Protein AF-A0A7S0G5T2-F1 (afdb_monomer_lite)

Radius of gyration: 23.66 Å; chains: 1; bounding box: 74×38×64 Å

pLDDT: mean 80.47, std 19.77, range [28.42, 98.5]

Organism: NCBI:txid101924

Secondary structure (DSSP, 8-state):
-----------S------------------------S-HHHHHHHHHHHHHHHHHHHHHHHHHHHHHHTT-HHHHHHHHHGGG--SSTT----HHHHHHHHHHSPPEEEEEEEE-TTSS-EEEEEEEE-HHHHHHHHHHHHHHHHHHHHHHHTTHHHHHHHHHHHHHHHHHSTT---GGG---HHHHS---TTS-TTHHHHHHHHHHHHHHHHHHHHHHHHHHH-HHHHHHHHHHHHHS---S-HHHHHHHHHH--------TT--

InterPro domains:
  IPR038052 Chaperonin-like RbcX superfamily [G3DSA:1.10.1200.210] (38-172)
  IPR038052 Chaperonin-like RbcX superfamily [G3DSA:1.10.1200.210] (201-262)
  IPR038052 Chaperonin-like RbcX superfamily [SSF158615] (42-164)
  IPR038052 Chaperonin-like RbcX superfamily [SSF158615] (205-256)

Structure (mmCIF, N/CA/C/O backbone):
data_AF-A0A7S0G5T2-F1
#
_entry.id   AF-A0A7S0G5T2-F1
#
loop_
_atom_site.group_PDB
_atom_site.id
_atom_site.type_symbol
_atom_site.label_atom_id
_atom_site.label_alt_id
_atom_site.label_comp_id
_atom_site.label_asym_id
_atom_site.label_entity_id
_atom_site.label_seq_id
_atom_site.pdbx_PDB_ins_code
_atom_site.Cartn_x
_atom_site.Cartn_y
_atom_site.Cartn_z
_atom_site.occupancy
_atom_site.B_iso_or_equiv
_atom_site.auth_seq_id
_atom_site.auth_comp_id
_atom_site.auth_asym_id
_atom_site.auth_atom_id
_atom_site.pdbx_PDB_model_num
ATOM 1 N N . MET A 1 1 ? -31.946 13.783 3.626 1.00 37.12 1 MET A N 1
ATOM 2 C CA . MET A 1 1 ? -31.696 14.715 4.750 1.00 37.12 1 MET A CA 1
ATOM 3 C C . MET A 1 1 ? -30.237 14.577 5.152 1.00 37.12 1 MET A C 1
ATOM 5 O O . MET A 1 1 ? -29.885 13.562 5.731 1.00 37.12 1 MET A O 1
ATOM 9 N N . ALA A 1 2 ? -29.380 15.531 4.786 1.00 28.42 2 ALA A N 1
ATOM 10 C CA . ALA A 1 2 ? -27.979 15.516 5.202 1.00 28.42 2 ALA A CA 1
ATOM 11 C C . ALA A 1 2 ? -27.877 16.096 6.623 1.00 28.42 2 ALA A C 1
ATOM 13 O O . ALA A 1 2 ? -28.071 17.295 6.822 1.00 28.42 2 ALA A O 1
ATOM 14 N N . PHE A 1 3 ? -27.636 15.238 7.615 1.00 34.09 3 PHE A N 1
ATOM 15 C CA . PHE A 1 3 ? -27.294 15.660 8.972 1.00 34.09 3 PHE A CA 1
ATOM 16 C C . PHE A 1 3 ? -25.845 16.152 8.971 1.00 34.09 3 PHE A C 1
ATOM 18 O O . PHE A 1 3 ? -24.914 15.359 8.897 1.00 34.09 3 PHE A O 1
ATOM 25 N N . VAL A 1 4 ? -25.643 17.466 9.051 1.00 34.53 4 VAL A N 1
ATOM 26 C CA . VAL A 1 4 ? -24.321 18.038 9.328 1.00 34.53 4 VAL A CA 1
ATOM 27 C C . VAL A 1 4 ? -24.177 18.103 10.848 1.00 34.53 4 VAL A C 1
ATOM 29 O O . VAL A 1 4 ? -24.665 19.031 11.493 1.00 34.53 4 VAL A O 1
ATOM 32 N N . GLY A 1 5 ? -23.593 17.057 11.431 1.00 33.31 5 GLY A N 1
ATOM 33 C CA . GLY A 1 5 ? -23.286 16.989 12.858 1.00 33.31 5 GLY A CA 1
ATOM 34 C C . GLY A 1 5 ? -22.026 17.790 13.175 1.00 33.31 5 GLY A C 1
ATOM 35 O O . GLY A 1 5 ? -20.953 17.496 12.656 1.00 33.31 5 GLY A O 1
ATOM 36 N N . SER A 1 6 ? -22.144 18.802 14.033 1.00 35.59 6 SER A N 1
ATOM 37 C CA . SER A 1 6 ? -20.988 19.424 14.677 1.00 35.59 6 SER A CA 1
ATOM 38 C C . SER A 1 6 ? -20.738 18.689 15.994 1.00 35.59 6 SER A C 1
ATOM 40 O O . SER A 1 6 ? -21.442 18.914 16.975 1.00 35.59 6 SER A O 1
ATOM 42 N N . SER A 1 7 ? -19.774 17.766 15.997 1.00 37.94 7 SER A N 1
ATOM 43 C CA . SER A 1 7 ? -19.257 17.146 17.221 1.00 37.94 7 SER A CA 1
ATOM 44 C C . SER A 1 7 ? -18.230 18.085 17.847 1.00 37.94 7 SER A C 1
ATOM 46 O O . SER A 1 7 ? -17.154 18.300 17.290 1.00 37.94 7 SER A O 1
ATOM 48 N N . SER A 1 8 ? -18.545 18.659 19.006 1.00 33.44 8 SER A N 1
ATOM 49 C CA . SER A 1 8 ? -17.556 19.360 19.822 1.00 33.44 8 SER A CA 1
ATOM 50 C C . SER A 1 8 ? -16.822 18.347 20.699 1.00 33.44 8 SER A C 1
ATOM 52 O O . SER A 1 8 ? -17.386 17.837 21.665 1.00 33.44 8 SER A O 1
ATOM 54 N N . PHE A 1 9 ? -15.566 18.073 20.358 1.00 40.44 9 PHE A N 1
ATOM 55 C CA . PHE A 1 9 ? -14.614 17.339 21.185 1.00 40.44 9 PHE A CA 1
ATOM 56 C C . PHE A 1 9 ? -13.569 18.340 21.689 1.00 40.44 9 PHE A C 1
ATOM 58 O O . PHE A 1 9 ? -12.873 18.964 20.889 1.00 40.44 9 PHE A O 1
ATOM 65 N N . THR A 1 10 ? -13.469 18.556 23.000 1.00 33.03 10 THR A N 1
ATOM 66 C CA . THR A 1 10 ? -12.411 19.398 23.580 1.00 33.03 10 THR A CA 1
ATOM 67 C C . THR A 1 10 ? -11.139 18.577 23.785 1.00 33.03 10 THR A C 1
ATOM 69 O O . THR A 1 10 ? -10.887 18.061 24.866 1.00 33.03 10 THR A O 1
ATOM 72 N N . LEU A 1 11 ? -10.303 18.525 22.748 1.00 43.47 11 LEU A N 1
ATOM 73 C CA . LEU A 1 11 ? -8.845 18.489 22.889 1.00 43.47 11 LEU A CA 1
ATOM 74 C C . LEU A 1 11 ? -8.300 19.771 22.246 1.00 43.47 11 LEU A C 1
ATOM 76 O O . LEU A 1 11 ? -8.759 20.186 21.182 1.00 43.47 11 LEU A O 1
ATOM 80 N N . ARG A 1 12 ? -7.370 20.456 22.923 1.00 32.19 12 ARG A N 1
ATOM 81 C CA . ARG A 1 12 ? -6.768 21.710 22.440 1.00 32.19 12 ARG A CA 1
ATOM 82 C C . ARG A 1 12 ? -6.191 21.535 21.026 1.00 32.19 12 ARG A C 1
ATOM 84 O O . ARG A 1 12 ? -5.224 20.806 20.854 1.00 32.19 12 ARG A O 1
ATOM 91 N N . GLY A 1 13 ? -6.692 22.340 20.085 1.00 35.78 13 GLY A N 1
ATOM 92 C CA . GLY A 1 13 ? -5.958 22.792 18.898 1.00 35.78 13 GLY A CA 1
ATOM 93 C C . GLY A 1 13 ? -6.536 22.372 17.543 1.00 35.78 13 GLY A C 1
ATOM 94 O O . GLY A 1 13 ? -6.497 21.204 17.185 1.00 35.78 13 GLY A O 1
ATOM 95 N N . GLY A 1 14 ? -6.944 23.370 16.746 1.00 36.62 14 GLY A N 1
ATOM 96 C CA . GLY A 1 14 ? -7.045 23.272 15.281 1.00 36.62 14 GLY A CA 1
ATOM 97 C C . GLY A 1 14 ? -8.464 23.343 14.708 1.00 36.62 14 GLY A C 1
ATOM 98 O O . GLY A 1 14 ? -9.276 22.452 14.917 1.00 36.62 14 GLY A O 1
ATOM 99 N N . LYS A 1 15 ? -8.756 24.407 13.948 1.00 31.77 15 LYS A N 1
ATOM 100 C CA . LYS A 1 15 ? -10.014 24.589 13.197 1.00 31.77 15 LYS A CA 1
ATOM 101 C C . LYS A 1 15 ? -10.044 23.689 11.941 1.00 31.77 15 LYS A C 1
ATOM 103 O O . LYS A 1 15 ? -9.001 23.564 11.302 1.00 31.77 15 LYS A O 1
ATOM 108 N N . PRO A 1 16 ? -11.205 23.147 11.522 1.00 31.95 16 PRO A N 1
ATOM 109 C CA . PRO A 1 16 ? -11.326 22.367 10.290 1.00 31.95 16 PRO A CA 1
ATOM 110 C C . PRO A 1 16 ? -11.710 23.240 9.080 1.00 31.95 16 PRO A C 1
ATOM 112 O O . PRO A 1 16 ? -12.472 24.200 9.215 1.00 31.95 16 PRO A O 1
ATOM 115 N N . GLN A 1 17 ? -11.241 22.870 7.881 1.00 34.03 17 GLN A N 1
ATOM 116 C CA . GLN A 1 17 ? -11.780 23.357 6.604 1.00 34.03 17 GLN A CA 1
ATOM 117 C C . GLN A 1 17 ? -11.961 22.217 5.577 1.00 34.03 17 GLN A C 1
ATOM 119 O O . GLN A 1 17 ? -11.005 21.555 5.191 1.00 34.03 17 GLN A O 1
ATOM 124 N N . VAL A 1 18 ? -13.236 22.041 5.204 1.00 33.41 18 VAL A N 1
ATOM 125 C CA . VAL A 1 18 ? -13.903 21.604 3.953 1.00 33.41 18 VAL A CA 1
ATOM 126 C C . VAL A 1 18 ? -13.168 20.662 2.977 1.00 33.41 18 VAL A C 1
ATOM 128 O O . VAL A 1 18 ? -12.162 21.018 2.367 1.00 33.41 18 VAL A O 1
ATOM 131 N N . SER A 1 19 ? -13.774 19.491 2.733 1.00 32.00 19 SER A N 1
ATOM 132 C CA . SER A 1 19 ? -13.365 18.488 1.745 1.00 32.00 19 SER A CA 1
ATOM 133 C C . SER A 1 19 ? -13.912 18.780 0.339 1.00 32.00 19 SER A C 1
ATOM 135 O O . SER A 1 19 ? -15.113 18.873 0.104 1.00 32.00 19 SER A O 1
ATOM 137 N N . SER A 1 20 ? -12.990 18.883 -0.617 1.00 29.25 20 SER A N 1
ATOM 138 C CA . SER A 1 20 ? -13.223 18.764 -2.058 1.00 29.25 20 SER A CA 1
ATOM 139 C C . SER A 1 20 ? -12.907 17.323 -2.465 1.00 29.25 20 SER A C 1
ATOM 141 O O . SER A 1 20 ? -11.911 16.760 -2.000 1.00 29.25 20 SER A O 1
ATOM 143 N N . THR A 1 21 ? -13.732 16.728 -3.327 1.00 34.62 21 THR A N 1
ATOM 144 C CA . THR A 1 21 ? -13.500 15.428 -3.972 1.00 34.62 21 THR A CA 1
ATOM 145 C C . THR A 1 21 ? -12.256 15.522 -4.859 1.00 34.62 21 THR A C 1
ATOM 147 O O . THR A 1 21 ? -12.312 15.820 -6.048 1.00 34.62 21 THR A O 1
ATOM 150 N N . ARG A 1 22 ? -11.088 15.330 -4.245 1.00 31.38 22 ARG A N 1
ATOM 151 C CA . ARG A 1 22 ? -9.808 15.185 -4.931 1.00 31.38 22 ARG A CA 1
ATOM 152 C C . ARG A 1 22 ? -9.650 13.726 -5.323 1.00 31.38 22 ARG A C 1
ATOM 154 O O . ARG A 1 22 ? -9.634 12.859 -4.456 1.00 31.38 22 ARG A O 1
ATOM 161 N N . THR A 1 23 ? -9.433 13.471 -6.609 1.00 33.84 23 THR A N 1
ATOM 162 C CA . THR A 1 23 ? -8.750 12.259 -7.070 1.00 33.84 23 THR A CA 1
ATOM 163 C C . THR A 1 23 ? -7.472 12.103 -6.251 1.00 33.84 23 THR A C 1
ATOM 165 O O . THR A 1 23 ? -6.546 12.917 -6.367 1.00 33.84 23 THR A O 1
ATOM 168 N N . ALA A 1 24 ? -7.460 11.118 -5.355 1.00 38.06 24 ALA A N 1
ATOM 169 C CA . ALA A 1 24 ? -6.333 10.857 -4.482 1.00 38.06 24 ALA A CA 1
ATOM 170 C C . ALA A 1 24 ? -5.139 10.469 -5.358 1.00 38.06 24 ALA A C 1
ATOM 172 O O . ALA A 1 24 ? -5.085 9.375 -5.915 1.00 38.06 24 ALA A O 1
ATOM 173 N N . ARG A 1 25 ? -4.180 11.388 -5.513 1.00 35.91 25 ARG A N 1
ATOM 174 C CA . ARG A 1 25 ? -2.870 11.045 -6.062 1.00 35.91 25 ARG A CA 1
ATOM 175 C C . ARG A 1 25 ? -2.218 10.107 -5.054 1.00 35.91 25 ARG A C 1
ATOM 177 O O . ARG A 1 25 ? -1.771 10.557 -3.999 1.00 35.91 25 ARG A O 1
ATOM 184 N N . VAL A 1 26 ? -2.207 8.816 -5.370 1.00 40.78 26 VAL A N 1
ATOM 185 C CA . VAL A 1 26 ? -1.388 7.826 -4.664 1.00 40.78 26 VAL A CA 1
ATOM 186 C C . VAL A 1 26 ? 0.061 8.339 -4.727 1.00 40.78 26 VAL A C 1
ATOM 188 O O . VAL A 1 26 ? 0.462 8.953 -5.711 1.00 40.78 26 VAL A O 1
ATOM 191 N N . ARG A 1 27 ? 0.842 8.223 -3.657 1.00 42.12 27 ARG A N 1
ATOM 192 C CA . ARG A 1 27 ? 2.263 8.608 -3.648 1.00 42.12 27 ARG A CA 1
ATOM 193 C C . ARG A 1 27 ? 3.009 7.479 -2.985 1.00 42.12 27 ARG A C 1
ATOM 195 O O . ARG A 1 27 ? 3.056 7.454 -1.766 1.00 42.12 27 ARG A O 1
ATOM 202 N N . VAL A 1 28 ? 3.560 6.597 -3.802 1.00 45.38 28 VAL A N 1
ATOM 203 C CA . VAL A 1 28 ? 4.141 5.333 -3.354 1.00 45.38 28 VAL A CA 1
ATOM 204 C C . VAL A 1 28 ? 5.303 5.590 -2.391 1.00 45.38 28 VAL A C 1
ATOM 206 O O . VAL A 1 28 ? 6.031 6.577 -2.583 1.00 45.38 28 VAL A O 1
ATOM 209 N N . PRO A 1 29 ? 5.457 4.776 -1.324 1.00 45.78 29 PRO A N 1
ATOM 210 C CA . PRO A 1 29 ? 6.530 4.964 -0.364 1.00 45.78 29 PRO A CA 1
ATOM 211 C C . PRO A 1 29 ? 7.861 4.971 -1.099 1.00 45.78 29 PRO A C 1
ATOM 213 O O . PRO A 1 29 ? 8.111 4.136 -1.969 1.00 45.78 29 PRO A O 1
ATOM 216 N N . LYS A 1 30 ? 8.726 5.922 -0.750 1.00 47.91 30 LYS A N 1
ATOM 217 C CA . LYS A 1 30 ? 10.103 5.894 -1.226 1.00 47.91 30 LYS A CA 1
ATOM 218 C C . LYS A 1 30 ? 10.767 4.727 -0.504 1.00 47.91 30 LYS A C 1
ATOM 220 O O . LYS A 1 30 ? 11.105 4.852 0.669 1.00 47.91 30 LYS A O 1
ATOM 225 N N . MET A 1 31 ? 10.858 3.586 -1.178 1.00 49.59 31 MET A N 1
ATOM 226 C CA . MET A 1 31 ? 11.542 2.411 -0.660 1.00 49.59 31 MET A CA 1
ATOM 227 C C . MET A 1 31 ? 13.032 2.751 -0.608 1.00 49.59 31 MET A C 1
ATOM 229 O O . MET A 1 31 ? 13.747 2.653 -1.601 1.00 49.59 31 MET A O 1
ATOM 233 N N . THR A 1 32 ? 13.496 3.256 0.533 1.00 47.66 32 THR A N 1
ATOM 234 C CA . THR A 1 32 ? 14.923 3.485 0.758 1.00 47.66 32 THR A CA 1
ATOM 235 C C . THR A 1 32 ? 15.523 2.133 1.111 1.00 47.66 32 THR A C 1
ATOM 237 O O . THR A 1 32 ? 15.646 1.786 2.280 1.00 47.66 32 THR A O 1
ATOM 240 N N . ILE A 1 33 ? 15.809 1.318 0.096 1.00 53.34 33 ILE A N 1
ATOM 241 C CA . ILE A 1 33 ? 16.565 0.083 0.296 1.00 53.34 33 ILE A CA 1
ATOM 242 C C . ILE A 1 33 ? 17.999 0.516 0.605 1.00 53.34 33 ILE A C 1
ATOM 244 O O . ILE A 1 33 ? 18.748 0.891 -0.299 1.00 53.34 33 ILE A O 1
ATOM 248 N N . GLU A 1 34 ? 18.365 0.528 1.887 1.00 48.69 34 GLU A N 1
ATOM 249 C CA . GLU A 1 34 ? 19.764 0.677 2.276 1.00 48.69 34 GLU A CA 1
ATOM 250 C C . GLU A 1 34 ? 20.560 -0.493 1.685 1.00 48.69 34 GLU A C 1
ATOM 252 O O . GLU A 1 34 ? 20.182 -1.662 1.787 1.00 48.69 34 GLU A O 1
ATOM 257 N N . TYR A 1 35 ? 21.632 -0.159 0.967 1.00 49.00 35 TYR A N 1
ATOM 258 C CA . TYR A 1 35 ? 22.416 -1.121 0.203 1.00 49.00 35 TYR A CA 1
ATOM 259 C C . TYR A 1 35 ? 23.204 -2.028 1.148 1.00 49.00 35 TYR A C 1
ATOM 261 O O . TYR A 1 35 ? 24.243 -1.625 1.667 1.00 49.00 35 TYR A O 1
ATOM 269 N N . VAL A 1 36 ? 22.760 -3.274 1.312 1.00 48.56 36 VAL A N 1
ATOM 270 C CA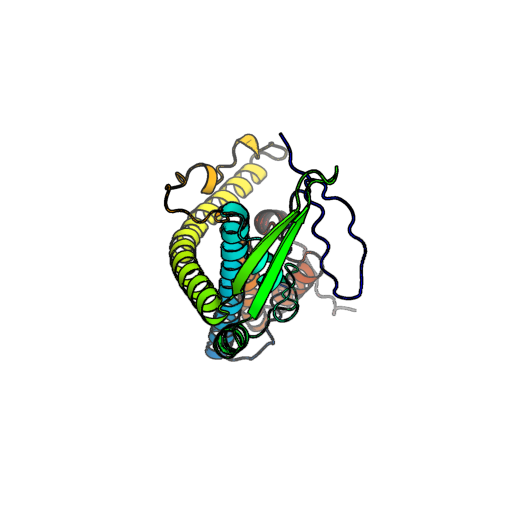 . VAL A 1 36 ? 23.544 -4.312 1.990 1.00 48.56 36 VAL A CA 1
ATOM 271 C C . VAL A 1 36 ? 23.830 -5.440 1.000 1.00 48.56 36 VAL A C 1
ATOM 273 O O . VAL A 1 36 ? 22.919 -6.001 0.396 1.00 48.56 36 VAL A O 1
ATOM 276 N N . GLY A 1 37 ? 25.115 -5.710 0.761 1.00 48.72 37 GLY A N 1
ATOM 277 C CA . GLY A 1 37 ? 25.635 -6.462 -0.391 1.00 48.72 37 GLY A CA 1
ATOM 278 C C . GLY A 1 37 ? 25.332 -7.964 -0.453 1.00 48.72 37 GLY A C 1
ATOM 279 O O . GLY A 1 37 ? 25.915 -8.638 -1.293 1.00 48.72 37 GLY A O 1
ATOM 280 N N . ASN A 1 38 ? 24.440 -8.498 0.387 1.00 66.00 38 ASN A N 1
ATOM 281 C CA . ASN A 1 38 ? 24.081 -9.917 0.382 1.00 66.00 38 ASN A CA 1
ATOM 282 C C . ASN A 1 38 ? 22.618 -10.115 -0.056 1.00 66.00 38 ASN A C 1
ATOM 284 O O . ASN A 1 38 ? 21.696 -9.600 0.575 1.00 66.00 38 ASN A O 1
ATOM 288 N N . GLU A 1 39 ? 22.388 -10.938 -1.087 1.00 67.62 39 GLU A N 1
ATOM 289 C CA . GLU A 1 39 ? 21.054 -11.327 -1.583 1.00 67.62 39 GLU A CA 1
ATOM 290 C C . GLU A 1 39 ? 20.032 -11.710 -0.481 1.00 67.62 39 GLU A C 1
ATOM 292 O O . GLU A 1 39 ? 18.886 -11.255 -0.565 1.00 67.62 39 GLU A O 1
ATOM 297 N N . PRO A 1 40 ? 20.381 -12.482 0.575 1.00 70.31 40 PRO A N 1
ATOM 298 C CA . PRO A 1 40 ? 19.441 -12.772 1.662 1.00 70.31 40 PRO A CA 1
ATOM 299 C C . PRO A 1 40 ? 19.003 -11.529 2.455 1.00 70.31 40 PRO A C 1
ATOM 301 O O . PRO A 1 40 ? 17.850 -11.455 2.872 1.00 70.31 40 PRO A O 1
ATOM 304 N N . GLN A 1 41 ? 19.870 -10.527 2.623 1.00 68.06 41 GLN A N 1
ATOM 305 C CA . GLN A 1 41 ? 19.528 -9.293 3.344 1.00 68.06 41 GLN A CA 1
ATOM 306 C C . GLN A 1 41 ? 18.583 -8.409 2.525 1.00 68.06 41 GLN A C 1
ATOM 308 O O . GLN A 1 41 ? 17.634 -7.856 3.073 1.00 68.06 41 GLN A O 1
ATOM 313 N N . VAL A 1 42 ? 18.772 -8.345 1.202 1.00 70.12 42 VAL A N 1
ATOM 314 C CA . VAL A 1 42 ? 17.856 -7.630 0.294 1.00 70.12 42 VAL A CA 1
ATOM 315 C C . VAL A 1 42 ? 16.467 -8.278 0.288 1.00 70.12 42 VAL A C 1
ATOM 317 O O . VAL A 1 42 ? 15.456 -7.576 0.268 1.00 70.12 42 VAL A O 1
ATOM 320 N N . LYS A 1 43 ? 16.397 -9.617 0.342 1.00 76.38 43 LYS A N 1
ATOM 321 C CA . LYS A 1 43 ? 15.125 -10.352 0.462 1.00 76.38 43 LYS A CA 1
ATOM 322 C C . LYS A 1 43 ? 14.425 -10.063 1.789 1.00 76.38 43 LYS A C 1
ATOM 324 O O . LYS A 1 43 ? 13.220 -9.816 1.786 1.00 76.38 43 LYS A O 1
ATOM 329 N N . GLN A 1 44 ? 15.168 -10.048 2.895 1.00 79.56 44 GLN A N 1
ATOM 330 C CA . GLN A 1 44 ? 14.614 -9.736 4.211 1.00 79.56 44 GLN A CA 1
ATOM 331 C C . GLN A 1 44 ? 14.087 -8.295 4.273 1.00 79.56 44 GLN A C 1
ATOM 333 O O . GLN A 1 44 ? 12.922 -8.091 4.595 1.00 79.56 44 GLN A O 1
ATOM 338 N N . ALA A 1 45 ? 14.889 -7.314 3.847 1.00 77.81 45 ALA A N 1
ATOM 339 C CA . ALA A 1 45 ? 14.481 -5.909 3.807 1.00 77.81 45 ALA A CA 1
ATOM 340 C C . ALA A 1 45 ? 13.250 -5.679 2.909 1.00 77.81 45 ALA A C 1
ATOM 342 O O . ALA A 1 45 ? 12.344 -4.925 3.265 1.00 77.81 45 ALA A O 1
ATOM 343 N N . GLY A 1 46 ? 13.179 -6.363 1.761 1.00 81.56 46 GLY A N 1
ATOM 344 C CA . GLY A 1 46 ? 11.998 -6.337 0.896 1.00 81.56 46 GLY A CA 1
ATOM 345 C C . GLY A 1 46 ? 10.760 -6.937 1.565 1.00 81.56 46 GLY A C 1
ATOM 346 O O . GLY A 1 46 ? 9.671 -6.379 1.453 1.00 81.56 46 GLY A O 1
ATOM 347 N N . THR A 1 47 ? 10.933 -8.035 2.304 1.00 86.75 47 THR A N 1
ATOM 348 C CA . THR A 1 47 ? 9.852 -8.699 3.047 1.00 86.75 47 THR A CA 1
ATOM 349 C C . THR A 1 47 ? 9.315 -7.810 4.164 1.00 86.75 47 THR A C 1
ATOM 351 O O . THR A 1 47 ? 8.101 -7.686 4.316 1.00 86.75 47 THR A O 1
ATOM 354 N N . ASP A 1 48 ? 10.193 -7.169 4.931 1.00 86.06 48 ASP A N 1
ATOM 355 C CA . ASP A 1 48 ? 9.784 -6.301 6.034 1.00 86.06 48 ASP A CA 1
ATOM 356 C C . ASP A 1 48 ? 9.083 -5.041 5.511 1.00 86.06 48 ASP A C 1
ATOM 358 O O . ASP A 1 48 ? 8.000 -4.701 5.987 1.00 86.06 48 ASP A O 1
ATOM 362 N N . CYS A 1 49 ? 9.591 -4.447 4.425 1.00 84.12 49 CYS A N 1
ATOM 363 C CA . CYS A 1 49 ? 8.912 -3.345 3.747 1.00 84.12 49 CYS A CA 1
ATOM 364 C C . CYS A 1 49 ? 7.528 -3.748 3.210 1.00 84.12 49 CYS A C 1
ATOM 366 O O . CYS A 1 49 ? 6.569 -2.983 3.327 1.00 84.12 49 CYS A O 1
ATOM 368 N N . LEU A 1 50 ? 7.390 -4.960 2.660 1.00 89.31 50 LEU A N 1
ATOM 369 C CA . LEU A 1 50 ? 6.099 -5.467 2.199 1.00 89.31 50 LEU A CA 1
ATOM 370 C C . LEU A 1 50 ? 5.116 -5.647 3.364 1.00 89.31 50 LEU A C 1
ATOM 372 O O . LEU A 1 50 ? 3.955 -5.266 3.233 1.00 89.31 50 LEU A O 1
ATOM 376 N N . LYS A 1 51 ? 5.564 -6.176 4.510 1.00 92.44 51 LYS A N 1
ATOM 377 C CA . LYS A 1 51 ? 4.728 -6.327 5.715 1.00 92.44 51 LYS A CA 1
ATOM 378 C C . LYS A 1 51 ? 4.296 -4.981 6.297 1.00 92.44 51 LYS A C 1
ATOM 380 O O . LYS A 1 51 ? 3.128 -4.838 6.671 1.00 92.44 51 LYS A O 1
ATOM 385 N N . ASP A 1 52 ? 5.201 -4.002 6.333 1.00 90.50 52 ASP A N 1
ATOM 386 C CA . ASP A 1 52 ? 4.889 -2.616 6.703 1.00 90.50 52 ASP A CA 1
ATOM 387 C C . ASP A 1 52 ? 3.801 -2.050 5.798 1.00 90.50 52 ASP A C 1
ATOM 389 O O . ASP A 1 52 ? 2.776 -1.529 6.255 1.00 90.50 52 ASP A O 1
ATOM 393 N N . TYR A 1 53 ? 3.991 -2.221 4.492 1.00 89.75 53 TYR A N 1
ATOM 394 C CA . TYR A 1 53 ? 3.067 -1.709 3.502 1.00 89.75 53 TYR A CA 1
ATOM 395 C C . TYR A 1 53 ? 1.693 -2.379 3.585 1.00 89.75 53 TYR A C 1
ATOM 397 O O . TYR A 1 53 ? 0.666 -1.697 3.594 1.00 89.75 53 TYR A O 1
ATOM 405 N N . LEU A 1 54 ? 1.661 -3.701 3.722 1.00 93.44 54 LEU A N 1
ATOM 406 C CA . LEU A 1 54 ? 0.434 -4.476 3.846 1.00 93.44 54 LEU A CA 1
ATOM 407 C C . LEU A 1 54 ? -0.336 -4.110 5.121 1.00 93.44 54 LEU A C 1
ATOM 409 O O . LEU A 1 54 ? -1.540 -3.863 5.064 1.00 93.44 54 LEU A O 1
ATOM 413 N N . THR A 1 55 ? 0.353 -3.982 6.260 1.00 94.50 55 THR A N 1
ATOM 414 C CA . THR A 1 55 ? -0.270 -3.565 7.529 1.00 94.50 55 THR A CA 1
ATOM 415 C C . THR A 1 55 ? -0.889 -2.176 7.398 1.00 94.50 55 THR A C 1
ATOM 417 O O . THR A 1 55 ? -2.028 -1.954 7.802 1.00 94.50 55 THR A O 1
ATOM 420 N N . ARG A 1 56 ? -0.201 -1.245 6.737 1.00 91.75 56 ARG A N 1
ATOM 421 C CA . ARG A 1 56 ? -0.747 0.085 6.463 1.00 91.75 56 ARG A CA 1
ATOM 422 C C . ARG A 1 56 ? -2.019 0.043 5.611 1.00 91.75 56 ARG A C 1
ATOM 424 O O . ARG A 1 56 ? -2.957 0.805 5.857 1.00 91.75 56 ARG A O 1
ATOM 431 N N . ARG A 1 57 ? -2.050 -0.798 4.575 1.00 92.81 57 ARG A N 1
ATOM 432 C CA . ARG A 1 57 ? -3.231 -0.960 3.712 1.00 92.81 57 ARG A CA 1
ATOM 433 C C . ARG A 1 57 ? -4.382 -1.625 4.466 1.00 92.81 57 ARG A C 1
ATOM 435 O O . ARG A 1 57 ? -5.523 -1.197 4.294 1.00 92.81 57 ARG A O 1
ATOM 442 N N . ALA A 1 58 ? -4.082 -2.544 5.379 1.00 95.44 58 ALA A N 1
ATOM 443 C CA . ALA A 1 58 ? -5.06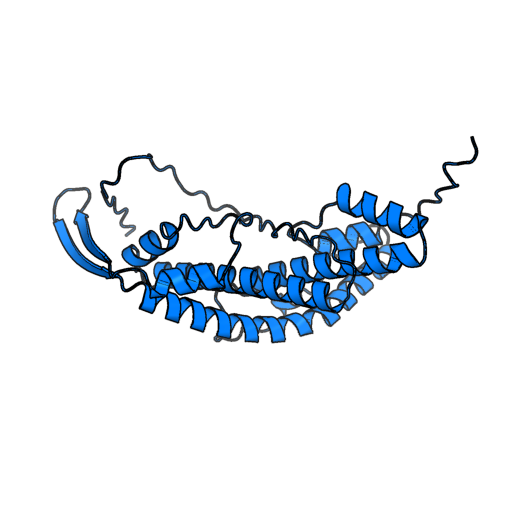0 -3.106 6.304 1.00 95.44 58 ALA A CA 1
ATOM 444 C C . ALA A 1 58 ? -5.660 -2.030 7.222 1.00 95.44 58 ALA A C 1
ATOM 446 O O . ALA A 1 58 ? -6.877 -1.919 7.305 1.00 95.44 58 ALA A O 1
ATOM 447 N N . VAL A 1 59 ? -4.842 -1.149 7.815 1.00 95.06 59 VAL A N 1
ATOM 448 C CA . VAL A 1 59 ? -5.340 -0.010 8.616 1.00 95.06 59 VAL A CA 1
ATOM 449 C C . VAL A 1 59 ? -6.270 0.889 7.793 1.00 95.06 59 VAL A C 1
ATOM 451 O O . VAL A 1 59 ? -7.358 1.224 8.253 1.00 95.06 59 VAL A O 1
ATOM 454 N N . LYS A 1 60 ? -5.895 1.244 6.553 1.00 93.94 60 LYS A N 1
ATOM 455 C CA . LYS A 1 60 ? -6.758 2.041 5.653 1.00 93.94 60 LYS A CA 1
ATOM 456 C C . LYS A 1 60 ? -8.082 1.336 5.334 1.00 93.94 60 LYS A C 1
ATOM 458 O O . LYS A 1 60 ? -9.115 1.994 5.257 1.00 93.94 60 LYS A O 1
ATOM 463 N N . THR A 1 61 ? -8.051 0.019 5.167 1.00 95.31 61 THR A N 1
ATOM 464 C CA . THR A 1 61 ? -9.242 -0.797 4.895 1.00 95.31 61 THR A CA 1
ATOM 465 C C . THR A 1 61 ? -10.151 -0.872 6.123 1.00 95.31 61 THR A C 1
ATOM 467 O O . THR A 1 61 ? -11.358 -0.685 6.010 1.00 95.31 61 THR A O 1
ATOM 470 N N . VAL A 1 62 ? -9.584 -1.034 7.322 1.00 96.75 62 VAL A N 1
ATOM 471 C CA . VAL A 1 62 ? -10.339 -0.972 8.582 1.00 96.75 62 VAL A CA 1
ATOM 472 C C . VAL A 1 62 ? -10.955 0.412 8.791 1.00 96.75 62 VAL A C 1
ATOM 474 O O . VAL A 1 62 ? -12.130 0.494 9.128 1.00 96.75 62 VAL A O 1
ATOM 477 N N . LEU A 1 63 ? -10.215 1.498 8.539 1.00 95.62 63 LEU A N 1
ATOM 478 C CA . LEU A 1 63 ? -10.753 2.865 8.591 1.00 95.62 63 LEU A CA 1
ATOM 479 C C . LEU A 1 63 ? -11.926 3.061 7.623 1.00 95.62 63 LEU A C 1
ATOM 481 O O . LEU A 1 63 ? -12.923 3.678 7.993 1.00 95.62 63 LEU A O 1
ATOM 485 N N . PHE A 1 64 ? -11.829 2.510 6.409 1.00 95.38 64 PHE A N 1
ATOM 486 C CA . PHE A 1 64 ? -12.936 2.510 5.455 1.00 95.38 64 PHE A CA 1
ATOM 487 C C . PHE A 1 64 ? -14.170 1.810 6.042 1.00 95.38 64 PHE A C 1
ATOM 489 O O . PHE A 1 64 ? -15.241 2.408 6.080 1.00 95.38 64 PHE A O 1
ATOM 496 N N . TYR A 1 65 ? -14.019 0.600 6.589 1.00 96.50 65 TYR A N 1
ATOM 497 C CA . TYR A 1 65 ? -15.140 -0.111 7.210 1.00 96.50 65 TYR A CA 1
ATOM 498 C C . TYR A 1 65 ? -15.732 0.633 8.410 1.00 96.50 65 TYR A C 1
ATOM 500 O O . TYR A 1 65 ? -16.950 0.719 8.527 1.00 96.50 65 TYR A O 1
ATOM 508 N N . LEU A 1 66 ? -14.905 1.208 9.287 1.00 96.50 66 LEU A N 1
ATOM 509 C CA . LEU A 1 66 ? -15.390 1.990 10.431 1.00 96.50 66 LEU A CA 1
ATOM 510 C C . LEU A 1 66 ? -16.249 3.177 9.978 1.00 96.50 66 LEU A C 1
ATOM 512 O O . LEU A 1 66 ? -17.279 3.457 10.591 1.00 96.50 66 LEU A O 1
ATOM 516 N N . ARG A 1 67 ? -15.877 3.825 8.870 1.00 95.50 67 ARG A N 1
ATOM 517 C CA . ARG A 1 67 ? -16.658 4.912 8.273 1.00 95.50 67 ARG A CA 1
ATOM 518 C C . ARG A 1 67 ? -18.002 4.432 7.723 1.00 95.50 67 ARG A C 1
ATOM 520 O O . ARG A 1 67 ? -19.024 5.062 8.005 1.00 95.50 67 ARG A O 1
ATOM 527 N N . GLU A 1 68 ? -18.003 3.327 6.980 1.00 95.38 68 GLU A N 1
ATOM 528 C CA . GLU A 1 68 ? -19.222 2.734 6.407 1.00 95.38 68 GLU A CA 1
ATOM 529 C C . GLU A 1 68 ? -20.191 2.245 7.493 1.00 95.38 68 GLU A C 1
ATOM 531 O O . GLU A 1 68 ? -21.397 2.450 7.388 1.00 95.38 68 GLU A O 1
ATOM 536 N N . PHE A 1 69 ? -19.676 1.687 8.593 1.00 96.31 69 PHE A N 1
ATOM 537 C CA . PHE A 1 69 ? -20.484 1.272 9.746 1.00 96.31 69 PHE A CA 1
ATOM 538 C C . PHE A 1 69 ? -20.793 2.407 10.733 1.00 96.31 69 PHE A C 1
ATOM 540 O O . PHE A 1 69 ? -21.387 2.164 11.783 1.00 96.31 69 PHE A O 1
ATOM 547 N N . HIS A 1 70 ? -20.416 3.644 10.399 1.00 94.31 70 HIS A N 1
ATOM 548 C CA . HIS A 1 70 ? -20.639 4.841 11.211 1.00 94.31 70 HIS A CA 1
ATOM 549 C C . HIS A 1 70 ? -20.045 4.770 12.630 1.00 94.31 70 HIS A C 1
ATOM 551 O O . HIS A 1 70 ? -20.522 5.447 13.544 1.00 94.31 70 HIS A O 1
ATOM 557 N N . ASP A 1 71 ? -18.964 4.011 12.814 1.00 95.56 71 ASP A N 1
ATOM 558 C CA . ASP A 1 71 ? -18.184 3.973 14.051 1.00 95.56 71 ASP A CA 1
ATOM 559 C C . ASP A 1 71 ? -17.129 5.092 14.059 1.00 95.56 71 ASP A C 1
ATOM 561 O O . ASP A 1 71 ? -15.915 4.882 13.963 1.00 95.56 71 ASP A O 1
ATOM 565 N N . GLY A 1 72 ? -17.624 6.329 14.150 1.00 94.50 72 GLY A N 1
ATOM 566 C CA . GLY A 1 72 ? -16.785 7.526 14.128 1.00 94.50 72 GLY A CA 1
ATOM 567 C C . GLY A 1 72 ? -15.874 7.660 15.354 1.00 94.50 72 GLY A C 1
ATOM 568 O O . GLY A 1 72 ? -14.830 8.310 15.266 1.00 94.50 72 GLY A O 1
ATOM 569 N N . ALA A 1 73 ? -16.247 7.053 16.485 1.00 95.75 73 ALA A N 1
ATOM 570 C CA . ALA A 1 73 ? -15.443 7.025 17.704 1.00 95.75 73 ALA A CA 1
ATOM 571 C C . ALA A 1 73 ? -14.137 6.260 17.468 1.00 95.75 73 ALA A C 1
ATOM 573 O O . ALA A 1 73 ? -13.044 6.819 17.619 1.00 95.75 73 ALA A O 1
ATOM 574 N N . THR A 1 74 ? -14.257 5.005 17.025 1.00 96.62 74 THR A N 1
ATOM 575 C CA . THR A 1 74 ? -13.110 4.144 16.739 1.00 96.62 74 THR A CA 1
ATOM 576 C C . THR A 1 74 ? -12.309 4.657 15.545 1.00 96.62 74 THR A C 1
ATOM 578 O O . THR A 1 74 ? -11.081 4.634 15.603 1.00 96.62 74 THR A O 1
ATOM 581 N N . GLU A 1 75 ? -12.956 5.190 14.496 1.00 95.81 75 GLU A N 1
ATOM 582 C CA . GLU A 1 75 ? -12.264 5.810 13.348 1.00 95.81 75 GLU A CA 1
ATOM 583 C C . GLU A 1 75 ? -11.342 6.955 13.807 1.00 95.81 75 GLU A C 1
ATOM 585 O O . GLU A 1 75 ? -10.155 6.986 13.468 1.00 95.81 75 GLU A O 1
ATOM 590 N N . ARG A 1 76 ? -11.859 7.883 14.627 1.00 94.19 76 ARG A N 1
ATOM 591 C CA . ARG A 1 76 ? -11.077 9.010 15.162 1.00 94.19 76 ARG A CA 1
ATOM 592 C C . ARG A 1 76 ? -9.951 8.555 16.077 1.00 94.19 76 ARG A C 1
ATOM 594 O O . ARG A 1 76 ? -8.850 9.098 15.985 1.00 94.19 76 ARG A O 1
ATOM 601 N N . TRP A 1 77 ? -10.217 7.584 16.950 1.00 95.88 77 TRP A N 1
ATOM 602 C CA . TRP A 1 77 ? -9.188 7.015 17.816 1.00 95.88 77 TRP A CA 1
ATOM 603 C C . TRP A 1 77 ? -8.067 6.381 16.988 1.00 95.88 77 TRP A C 1
ATOM 605 O O . TRP A 1 77 ? -6.902 6.702 17.208 1.00 95.88 77 TRP A O 1
ATOM 615 N N . LEU A 1 78 ? -8.407 5.578 15.975 1.00 95.56 78 LEU A N 1
ATOM 616 C CA . LEU A 1 78 ? -7.440 4.901 15.110 1.00 95.56 78 LEU A CA 1
ATOM 617 C C . LEU A 1 78 ? -6.592 5.893 14.296 1.00 95.56 78 LEU A C 1
ATOM 619 O O . LEU A 1 78 ? -5.388 5.698 14.155 1.00 95.56 78 LEU A O 1
ATOM 623 N N . HIS A 1 79 ? -7.179 6.996 13.821 1.00 92.38 79 HIS A N 1
ATOM 624 C CA . HIS A 1 79 ? -6.420 8.096 13.210 1.00 92.38 79 HIS A CA 1
ATOM 625 C C . HIS A 1 79 ? -5.472 8.801 14.194 1.00 92.38 79 HIS A C 1
ATOM 627 O O . HIS A 1 79 ? -4.399 9.262 13.802 1.00 92.38 79 HIS A O 1
ATOM 633 N N . GLY A 1 80 ? -5.879 8.935 15.458 1.00 91.88 80 GLY A N 1
ATOM 634 C CA . GLY A 1 80 ? -5.079 9.567 16.507 1.00 91.88 80 GLY A CA 1
ATOM 635 C C . GLY A 1 80 ? -3.978 8.668 17.069 1.00 91.88 80 GLY A C 1
ATOM 636 O O . GLY A 1 80 ? -2.961 9.183 17.543 1.00 91.88 80 GLY A O 1
ATOM 637 N N . PHE A 1 81 ? -4.157 7.347 17.000 1.00 93.25 81 PHE A N 1
ATOM 638 C CA . PHE A 1 81 ? -3.227 6.368 17.547 1.00 93.25 81 PHE A CA 1
ATOM 639 C C . PHE A 1 81 ? -1.854 6.496 16.875 1.00 93.25 81 PHE A C 1
ATOM 641 O O . PHE A 1 81 ? -1.720 6.367 15.657 1.00 93.25 81 PHE A O 1
ATOM 648 N N . GLU A 1 82 ? -0.847 6.844 17.681 1.00 84.31 82 GLU A N 1
ATOM 649 C CA . GLU A 1 82 ? 0.539 7.113 17.262 1.00 84.31 82 GLU A CA 1
ATOM 650 C C . GLU A 1 82 ? 0.694 8.122 16.122 1.00 84.31 82 GLU A C 1
ATOM 652 O O . GLU A 1 82 ? 1.675 8.101 15.381 1.00 84.31 82 GLU A O 1
ATOM 657 N N . LYS A 1 83 ? -0.268 9.046 15.989 1.00 78.88 83 LYS A N 1
ATOM 658 C CA . LYS A 1 83 ? -0.321 10.000 14.875 1.00 78.88 83 LYS A CA 1
ATOM 659 C C . LYS A 1 83 ? -0.275 9.285 13.525 1.00 78.88 83 LYS A C 1
ATOM 661 O O . LYS A 1 83 ? 0.405 9.767 12.617 1.00 78.88 83 LYS A O 1
ATOM 666 N N . PHE A 1 84 ? -0.979 8.158 13.383 1.00 79.94 84 PHE A N 1
ATOM 667 C CA . PHE A 1 84 ? -1.092 7.463 12.106 1.00 79.94 84 PHE A CA 1
ATOM 668 C C . PHE A 1 84 ? -1.480 8.458 11.007 1.00 79.94 84 PHE A C 1
ATOM 670 O O . PHE A 1 84 ? -2.612 8.940 10.916 1.00 79.94 84 PHE A O 1
ATOM 677 N N . THR A 1 85 ? -0.510 8.803 10.161 1.00 74.00 85 THR A N 1
ATOM 678 C CA . THR A 1 85 ? -0.764 9.684 9.033 1.00 74.00 85 THR A CA 1
ATOM 679 C C . THR A 1 85 ? -1.102 8.830 7.826 1.00 74.00 85 THR A C 1
ATOM 681 O O . THR A 1 85 ? -0.388 7.898 7.454 1.00 74.00 85 THR A O 1
ATOM 684 N N . GLU A 1 86 ? -2.169 9.192 7.117 1.00 67.69 86 GLU A N 1
ATOM 685 C CA . GLU A 1 86 ? -2.464 8.575 5.819 1.00 67.69 86 GLU A CA 1
ATOM 686 C C . GLU A 1 86 ? -1.324 8.785 4.802 1.00 67.69 86 GLU A C 1
ATOM 688 O O . GLU A 1 86 ? -1.225 8.047 3.817 1.00 67.69 86 GLU A O 1
ATOM 693 N N . LYS A 1 87 ? -0.453 9.776 5.060 1.00 68.75 87 LYS A N 1
ATOM 694 C CA . LYS A 1 87 ? 0.681 10.181 4.226 1.00 68.75 87 LYS A CA 1
ATOM 695 C C . LYS A 1 87 ? 1.829 9.176 4.300 1.00 68.75 87 LYS A C 1
ATOM 697 O O . LYS A 1 87 ? 2.317 8.826 5.368 1.00 68.75 87 LYS A O 1
ATOM 702 N N . GLU A 1 88 ? 2.295 8.744 3.132 1.00 60.31 88 GLU A N 1
ATOM 703 C CA . GLU A 1 88 ? 2.998 7.466 2.956 1.00 60.31 88 GLU A CA 1
ATOM 704 C C . GLU A 1 88 ? 4.421 7.333 3.536 1.00 60.31 88 GLU A C 1
ATOM 706 O O . GLU A 1 88 ? 5.036 6.287 3.384 1.00 60.31 88 GLU A O 1
ATOM 711 N N . LYS A 1 89 ? 4.952 8.343 4.235 1.00 59.16 89 LYS A N 1
ATOM 712 C CA . LYS A 1 89 ? 6.402 8.453 4.472 1.00 59.16 89 LYS A CA 1
ATOM 713 C C . LYS A 1 89 ? 6.949 7.908 5.795 1.00 59.16 89 LYS A C 1
ATOM 715 O O . LYS A 1 89 ? 8.157 7.745 5.868 1.00 59.16 89 LYS A O 1
ATOM 720 N N . GLU A 1 90 ? 6.124 7.653 6.810 1.00 61.22 90 GLU A N 1
ATOM 721 C CA . GLU A 1 90 ? 6.633 7.481 8.191 1.00 61.22 90 GLU A CA 1
ATOM 722 C C . GLU A 1 90 ? 6.138 6.218 8.908 1.00 61.22 90 GLU A C 1
ATOM 724 O O . GLU A 1 90 ? 6.378 6.061 10.099 1.00 61.22 90 GLU A O 1
ATOM 729 N N . PHE A 1 91 ? 5.457 5.305 8.210 1.00 63.53 91 PHE A N 1
ATOM 730 C CA . PHE A 1 91 ? 5.040 4.045 8.828 1.00 63.53 91 PHE A CA 1
ATOM 731 C C . PHE A 1 91 ? 6.197 3.049 8.741 1.00 63.53 91 PHE A C 1
ATOM 733 O O . PHE A 1 91 ? 6.321 2.331 7.752 1.00 63.53 91 PHE A O 1
ATOM 740 N N . PHE A 1 92 ? 7.069 3.098 9.740 1.00 69.62 92 PHE A N 1
ATOM 741 C CA . PHE A 1 92 ? 8.130 2.126 9.973 1.00 69.62 92 PHE A CA 1
ATOM 742 C C . PHE A 1 92 ? 7.757 1.355 11.237 1.00 69.62 92 PHE A C 1
ATOM 744 O O . PHE A 1 92 ? 7.309 1.989 12.191 1.00 69.62 92 PHE A O 1
ATOM 751 N N . ASP A 1 93 ? 7.949 0.035 11.236 1.00 88.88 93 ASP A N 1
ATOM 752 C CA . ASP A 1 93 ? 7.666 -0.872 12.360 1.00 88.88 93 ASP A CA 1
ATOM 753 C C . ASP A 1 93 ? 6.183 -1.268 12.531 1.00 88.88 93 ASP A C 1
ATOM 755 O O . ASP A 1 93 ? 5.506 -0.919 13.503 1.00 88.88 93 ASP A O 1
ATOM 759 N N . TRP A 1 94 ? 5.668 -2.065 11.585 1.00 92.50 94 TRP A N 1
ATOM 760 C CA . TRP A 1 94 ? 4.339 -2.674 11.696 1.00 92.50 94 TRP A CA 1
ATOM 761 C C . TRP A 1 94 ? 4.168 -3.528 12.946 1.00 92.50 94 TRP A C 1
ATOM 763 O O . TRP A 1 94 ? 3.060 -3.604 13.478 1.00 92.50 94 TRP A O 1
ATOM 773 N N . GLN A 1 95 ? 5.228 -4.216 13.374 1.00 95.00 95 GLN A N 1
ATOM 774 C CA . GLN A 1 95 ? 5.156 -5.161 14.476 1.00 95.00 95 GLN A CA 1
ATOM 775 C C . GLN A 1 95 ? 4.940 -4.402 15.775 1.00 95.00 95 GLN A C 1
ATOM 777 O O . GLN A 1 95 ? 3.928 -4.629 16.438 1.00 95.00 95 GLN A O 1
ATOM 782 N N . GLY A 1 96 ? 5.806 -3.436 16.073 1.00 94.50 96 GLY A N 1
ATOM 783 C CA . GLY A 1 96 ? 5.644 -2.611 17.255 1.00 94.50 96 GLY A CA 1
ATOM 784 C C . GLY A 1 96 ? 4.353 -1.795 17.219 1.00 94.50 96 GLY A C 1
ATOM 785 O O . GLY A 1 96 ? 3.730 -1.628 18.260 1.00 94.50 96 GLY A O 1
ATOM 786 N N . TYR A 1 97 ? 3.878 -1.344 16.049 1.00 94.19 97 TYR A N 1
ATOM 787 C CA . TYR A 1 97 ? 2.568 -0.680 15.951 1.00 94.19 97 TYR A CA 1
ATOM 788 C C . TYR A 1 97 ? 1.423 -1.576 16.453 1.00 94.19 97 TYR A C 1
ATOM 790 O O . TYR A 1 97 ? 0.573 -1.132 17.223 1.00 94.19 97 TYR A O 1
ATOM 798 N N . ILE A 1 98 ? 1.406 -2.846 16.039 1.00 96.50 98 ILE A N 1
ATOM 799 C CA . ILE A 1 98 ? 0.384 -3.813 16.457 1.00 96.50 98 ILE A CA 1
ATOM 800 C C . ILE A 1 98 ? 0.567 -4.221 17.924 1.00 96.50 98 ILE A C 1
ATOM 802 O O . ILE A 1 98 ? -0.417 -4.277 18.657 1.00 96.50 98 ILE A O 1
ATOM 806 N N . GLU A 1 99 ? 1.799 -4.470 18.371 1.00 96.69 99 GLU A N 1
ATOM 807 C CA . GLU A 1 99 ? 2.109 -4.799 19.770 1.00 96.69 99 GLU A CA 1
ATOM 808 C C . GLU A 1 99 ? 1.650 -3.682 20.713 1.00 96.69 99 GLU A C 1
ATOM 810 O O . GLU A 1 99 ? 0.908 -3.939 21.660 1.00 96.69 99 GLU A O 1
ATOM 815 N N . ARG A 1 100 ? 1.951 -2.422 20.384 1.00 96.06 100 ARG A N 1
ATOM 816 C CA . ARG A 1 100 ? 1.507 -1.261 21.168 1.00 96.06 100 ARG A CA 1
ATOM 817 C C . ARG A 1 100 ? -0.013 -1.106 21.182 1.00 96.06 100 ARG A C 1
ATOM 819 O O . ARG A 1 100 ? -0.559 -0.636 22.175 1.00 96.06 100 ARG A O 1
ATOM 826 N N . MET A 1 101 ? -0.730 -1.527 20.134 1.00 96.88 101 MET A N 1
ATOM 827 C CA . MET A 1 101 ? -2.199 -1.597 20.184 1.00 96.88 101 MET A CA 1
ATOM 828 C C . MET A 1 101 ? -2.713 -2.700 21.113 1.00 96.88 101 MET A C 1
ATOM 830 O O . MET A 1 101 ? -3.768 -2.528 21.713 1.00 96.88 101 MET A O 1
ATOM 834 N N . PHE A 1 102 ? -2.016 -3.832 21.226 1.00 97.81 102 PHE A N 1
ATOM 835 C CA . PHE A 1 102 ? -2.384 -4.882 22.180 1.00 97.81 102 PHE A CA 1
ATOM 836 C C . PHE A 1 102 ? -2.106 -4.478 23.629 1.00 97.81 102 PHE A C 1
ATOM 838 O O . PHE A 1 102 ? -2.856 -4.873 24.517 1.00 97.81 102 PHE A O 1
ATOM 845 N N . GLU A 1 103 ? -1.057 -3.689 23.854 1.00 97.75 103 GLU A N 1
ATOM 846 C CA . GLU A 1 103 ? -0.680 -3.165 25.170 1.00 97.75 103 GLU A CA 1
ATOM 847 C C . GLU A 1 103 ? -1.499 -1.936 25.592 1.00 97.75 103 GLU A C 1
ATOM 849 O O . GLU A 1 103 ? -1.570 -1.617 26.778 1.00 97.75 103 GLU A O 1
ATOM 854 N N . ALA A 1 104 ? -2.120 -1.234 24.640 1.00 97.00 104 ALA A N 1
ATOM 855 C CA . ALA A 1 104 ? -2.886 -0.028 24.918 1.00 97.00 104 ALA A CA 1
ATOM 856 C C . ALA A 1 104 ? -4.145 -0.314 25.755 1.00 97.00 104 ALA A C 1
ATOM 858 O O . ALA A 1 104 ? -4.932 -1.220 25.472 1.00 97.00 104 ALA A O 1
ATOM 859 N N . GLU A 1 105 ? -4.364 0.527 26.766 1.00 97.12 105 GLU A N 1
ATOM 860 C CA . GLU A 1 105 ? -5.533 0.449 27.638 1.00 97.12 105 GLU A CA 1
ATOM 861 C C . GLU A 1 105 ? -6.834 0.767 26.890 1.00 97.12 105 GLU A C 1
ATOM 863 O O . GLU A 1 105 ? -6.867 1.542 25.929 1.00 97.12 105 GLU A O 1
ATOM 868 N N . SER A 1 106 ? -7.936 0.180 27.364 1.00 97.12 106 SER A N 1
ATOM 869 C CA . SER A 1 106 ? -9.264 0.483 26.829 1.00 97.12 106 SER A CA 1
ATOM 870 C C . SER A 1 106 ? -9.631 1.941 27.089 1.00 97.12 106 SER A C 1
ATOM 872 O O . SER A 1 106 ? -9.415 2.469 28.178 1.00 97.12 106 SER A O 1
ATOM 874 N N . VAL A 1 107 ? -10.214 2.588 26.083 1.00 96.75 107 VAL A N 1
ATOM 875 C CA . VAL A 1 107 ? -10.582 4.002 26.149 1.00 96.75 107 VAL A CA 1
ATOM 876 C C . VAL A 1 107 ? -12.093 4.116 26.237 1.00 96.75 107 VAL A C 1
ATOM 878 O O . VAL A 1 107 ? -12.808 3.747 25.307 1.00 96.75 107 VAL A O 1
ATOM 881 N N . GLU A 1 108 ? -12.586 4.659 27.343 1.00 96.56 108 GLU A N 1
ATOM 882 C CA . GLU A 1 108 ? -13.993 5.021 27.491 1.00 96.56 108 GLU A CA 1
ATOM 883 C C . GLU A 1 108 ? -14.219 6.470 27.060 1.00 96.56 108 GLU A C 1
ATOM 885 O O . GLU A 1 108 ? -13.407 7.360 27.327 1.00 96.56 108 GLU A O 1
ATOM 890 N N . GLY A 1 109 ? -15.339 6.727 26.392 1.00 93.50 109 GLY A N 1
ATOM 891 C CA . GLY A 1 109 ? -15.680 8.055 25.911 1.00 93.50 109 GLY A CA 1
ATOM 892 C C . GLY A 1 109 ? -17.179 8.298 25.858 1.00 93.50 109 GLY A C 1
ATOM 893 O O . GLY A 1 109 ? -18.000 7.384 25.943 1.00 93.50 109 GLY A O 1
ATOM 894 N N . VAL A 1 110 ? -17.538 9.575 25.732 1.00 92.88 110 VAL A N 1
ATOM 895 C CA . VAL A 1 110 ? -18.923 10.006 25.543 1.00 92.88 110 VAL A CA 1
ATOM 896 C C . VAL A 1 110 ? -19.003 10.861 24.294 1.00 92.88 110 VAL A C 1
ATOM 898 O O . VAL A 1 110 ? -18.354 11.901 24.194 1.00 92.88 110 VAL A O 1
ATOM 901 N N . GLU A 1 111 ? -19.827 10.436 23.346 1.00 90.00 111 GLU A N 1
ATOM 902 C CA . GLU A 1 111 ? -20.156 11.208 22.161 1.00 90.00 111 GLU A CA 1
ATOM 903 C C . GLU A 1 111 ? -21.482 11.928 22.341 1.00 90.00 111 GLU A C 1
ATOM 905 O O . GLU A 1 111 ? -22.535 11.323 22.546 1.00 90.00 111 GLU A O 1
ATOM 910 N N . VAL A 1 112 ? -21.421 13.254 22.261 1.00 88.31 112 VAL A N 1
ATOM 911 C CA . VAL A 1 112 ? -22.595 14.111 22.368 1.00 88.31 112 VAL A CA 1
ATOM 912 C C . VAL A 1 112 ? -23.049 14.500 20.969 1.00 88.31 112 VAL A C 1
ATOM 914 O O . VAL A 1 112 ? -22.366 15.237 20.260 1.00 88.31 112 VAL A O 1
ATOM 917 N N . PHE A 1 113 ? -24.240 14.045 20.594 1.00 87.50 113 PHE A N 1
ATOM 918 C CA . PHE A 1 113 ? -24.928 14.483 19.388 1.00 87.50 113 PHE A CA 1
ATOM 919 C C . PHE A 1 113 ? -25.970 15.524 19.773 1.00 87.50 113 PHE A C 1
ATOM 921 O O . PHE A 1 113 ? -26.990 15.214 20.395 1.00 87.50 113 PHE A O 1
ATOM 928 N N . ALA A 1 114 ? -25.709 16.773 19.401 1.00 86.75 114 ALA A N 1
ATOM 929 C CA . ALA A 1 114 ? -26.651 17.870 19.549 1.00 86.75 114 ALA A CA 1
ATOM 930 C C . ALA A 1 114 ? -27.221 18.248 18.178 1.00 86.75 114 ALA A C 1
ATOM 932 O O . ALA A 1 114 ? -26.480 18.441 17.213 1.00 86.75 114 ALA A O 1
ATOM 933 N N . HIS A 1 115 ? -28.546 18.373 18.084 1.00 85.44 115 HIS A N 1
ATOM 934 C CA . HIS A 1 115 ? -29.167 18.937 16.889 1.00 85.44 115 HIS A CA 1
ATOM 935 C C . HIS A 1 115 ? -28.723 20.409 16.737 1.00 85.44 115 HIS A C 1
ATOM 937 O O . HIS A 1 115 ? -28.781 21.137 17.730 1.00 85.44 115 HIS A O 1
ATOM 943 N N . PRO A 1 116 ? -28.366 20.910 15.535 1.00 83.31 116 PRO A N 1
ATOM 944 C CA . PRO A 1 116 ? -27.874 22.287 15.356 1.00 83.31 116 PRO A CA 1
ATOM 945 C C . PRO A 1 116 ? -28.822 23.376 15.885 1.00 83.31 116 PRO A C 1
ATOM 947 O O . PRO A 1 116 ? -28.397 24.458 16.268 1.00 83.31 116 PRO A O 1
ATOM 950 N N . ARG A 1 117 ? -30.125 23.076 15.909 1.00 88.88 117 ARG A N 1
ATOM 951 C CA . ARG A 1 117 ? -31.193 23.950 16.433 1.00 88.88 117 ARG A CA 1
ATOM 952 C C . ARG A 1 117 ? -31.571 23.696 17.905 1.00 88.88 117 ARG A C 1
ATOM 954 O O . ARG A 1 117 ? -32.563 24.239 18.367 1.00 88.88 117 ARG A O 1
ATOM 961 N N . GLY A 1 118 ? -30.839 22.845 18.627 1.00 85.06 118 GLY A N 1
ATOM 962 C CA . GLY A 1 118 ? -31.003 22.626 20.072 1.00 85.06 118 GLY A CA 1
ATOM 963 C C . GLY A 1 118 ? -32.166 21.727 20.517 1.00 85.06 118 GLY A C 1
ATOM 964 O O . GLY A 1 118 ? -32.344 21.541 21.714 1.00 85.06 118 GLY A O 1
ATOM 965 N N . TYR A 1 119 ? -32.943 21.141 19.598 1.00 84.44 119 TYR A N 1
ATOM 966 C CA . TYR A 1 119 ? -34.153 20.375 19.951 1.00 84.44 119 TYR A CA 1
ATOM 967 C C . TYR A 1 119 ? -33.904 19.098 20.759 1.00 84.44 119 TYR A C 1
ATOM 969 O O . TYR A 1 119 ? -34.783 18.659 21.493 1.00 84.44 119 TYR A O 1
ATOM 977 N N . TYR A 1 120 ? -32.732 18.481 20.621 1.00 85.06 120 TYR A N 1
ATOM 978 C CA . TYR A 1 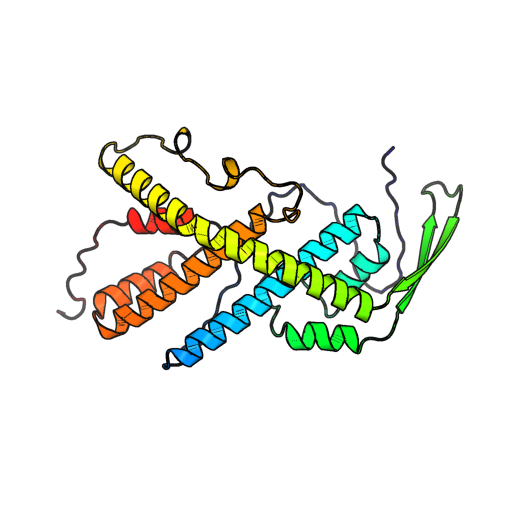120 ? -32.339 17.347 21.446 1.00 85.06 120 TYR A CA 1
ATOM 979 C C . TYR A 1 120 ? -30.818 17.243 21.531 1.00 85.06 120 TYR A C 1
ATOM 981 O O . TYR A 1 120 ? -30.093 17.578 20.587 1.00 85.06 120 TYR A O 1
ATOM 989 N N . ARG A 1 121 ? -30.360 16.744 22.680 1.00 90.62 121 ARG A N 1
ATOM 990 C CA . ARG A 1 121 ? -28.980 16.364 22.971 1.00 90.62 121 ARG A CA 1
ATOM 991 C C . ARG A 1 121 ? -29.001 14.905 23.408 1.00 90.62 121 ARG A C 1
ATOM 993 O O . ARG A 1 121 ? -29.715 14.562 24.345 1.00 90.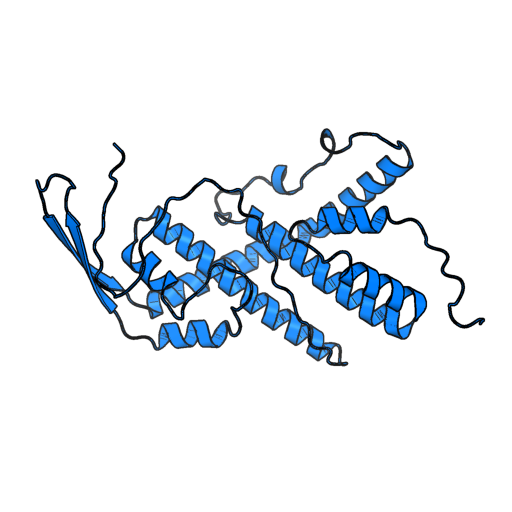62 121 ARG A O 1
ATOM 1000 N N . ARG A 1 122 ? -28.267 14.051 22.702 1.00 92.31 122 ARG A N 1
ATOM 1001 C CA . ARG A 1 122 ? -28.082 12.643 23.062 1.00 92.31 122 ARG A CA 1
ATOM 1002 C C . ARG A 1 122 ? -26.624 12.415 23.401 1.00 92.31 122 ARG A C 1
ATOM 1004 O O . ARG A 1 122 ? -25.752 12.918 22.700 1.00 92.31 122 ARG A O 1
ATOM 1011 N N . GLU A 1 123 ? -26.387 11.673 24.467 1.00 93.62 123 GLU A N 1
ATOM 1012 C CA . GLU A 1 123 ? -25.052 11.286 24.906 1.00 93.62 123 GLU A CA 1
ATOM 1013 C C . GLU A 1 123 ? -24.934 9.774 24.747 1.00 93.62 123 GLU A C 1
ATOM 1015 O O . GLU A 1 123 ? -25.747 9.027 25.290 1.00 93.62 123 GLU A O 1
ATOM 1020 N N . PHE A 1 124 ? -23.954 9.331 23.968 1.00 93.69 124 PHE A N 1
ATOM 1021 C CA . PHE A 1 124 ? -23.661 7.922 23.743 1.00 93.69 124 PHE A CA 1
ATOM 1022 C C . PHE A 1 124 ? -22.351 7.598 24.433 1.00 93.69 124 PHE A C 1
ATOM 1024 O O . PHE A 1 124 ? -21.318 8.181 24.114 1.00 93.69 124 PHE A O 1
ATOM 1031 N N . LYS A 1 125 ? -22.400 6.682 25.395 1.00 95.62 125 LYS A N 1
ATOM 1032 C CA . LYS A 1 125 ? -21.195 6.130 26.008 1.00 95.62 125 LYS A CA 1
ATOM 1033 C C . LYS A 1 125 ? -20.663 5.031 25.102 1.00 95.62 125 LYS A C 1
ATOM 1035 O O . LYS A 1 125 ? -21.445 4.201 24.641 1.00 95.62 125 LYS A O 1
ATOM 1040 N N . PHE A 1 126 ? -19.364 5.029 24.863 1.00 95.38 126 PHE A N 1
ATOM 1041 C CA . PHE A 1 126 ? -18.695 3.995 24.090 1.00 95.38 126 PHE A CA 1
ATOM 1042 C C . PHE A 1 126 ? -17.396 3.589 24.781 1.00 95.38 126 PHE A C 1
ATOM 1044 O O . PHE A 1 126 ? -16.805 4.367 25.533 1.00 95.38 126 PHE A O 1
ATOM 1051 N N . THR A 1 127 ? -16.953 2.373 24.487 1.00 97.50 127 THR A N 1
ATOM 1052 C CA . THR A 1 127 ? -15.681 1.826 24.950 1.00 97.50 127 THR A CA 1
ATOM 1053 C C . THR A 1 127 ? -14.943 1.302 23.732 1.00 97.50 127 THR A C 1
ATOM 1055 O O . THR A 1 127 ? -15.484 0.497 22.976 1.00 97.50 127 THR A O 1
ATOM 1058 N N . ILE A 1 128 ? -13.723 1.781 23.526 1.00 97.75 128 ILE A N 1
ATOM 1059 C CA . ILE A 1 128 ? -12.827 1.318 22.472 1.00 97.75 128 ILE A CA 1
ATOM 1060 C C . ILE A 1 128 ? -11.851 0.342 23.113 1.00 97.75 128 ILE A C 1
ATOM 1062 O O . ILE A 1 128 ? -11.178 0.690 24.081 1.00 97.75 128 ILE A O 1
ATOM 1066 N N . GLU A 1 129 ? -11.767 -0.861 22.553 1.00 98.12 129 GLU A N 1
ATOM 1067 C CA . GLU A 1 129 ? -10.792 -1.884 22.928 1.00 98.12 129 GLU A CA 1
ATOM 1068 C C . GLU A 1 129 ? -9.683 -1.924 21.853 1.00 98.12 129 GLU A C 1
ATOM 1070 O O . GLU A 1 129 ? -9.901 -2.496 20.776 1.00 98.12 129 GLU A O 1
ATOM 1075 N N . PRO A 1 130 ? -8.501 -1.320 22.095 1.00 98.00 130 PRO A N 1
ATOM 1076 C CA . PRO A 1 130 ? -7.408 -1.265 21.119 1.00 98.00 130 PRO A CA 1
ATOM 1077 C C . PRO A 1 130 ? -6.976 -2.637 20.590 1.00 98.00 130 PRO A C 1
ATOM 1079 O O . PRO A 1 130 ? -6.793 -2.806 19.384 1.00 98.00 130 PRO A O 1
ATOM 1082 N N . SER A 1 131 ? -6.924 -3.651 21.457 1.00 98.06 131 SER A N 1
ATOM 1083 C CA . SER A 1 131 ? -6.618 -5.037 21.080 1.00 98.06 131 SER A CA 1
ATOM 1084 C C . SER A 1 131 ? -7.669 -5.635 20.127 1.00 98.06 131 SER A C 1
ATOM 1086 O O . SER A 1 131 ? -7.353 -6.448 19.254 1.00 98.06 131 SER A O 1
ATOM 1088 N N . GLY A 1 132 ? -8.935 -5.222 20.249 1.00 98.06 132 GLY A N 1
ATOM 1089 C CA . GLY A 1 132 ? -10.005 -5.562 19.315 1.00 98.06 132 GLY A CA 1
ATOM 1090 C C . GLY A 1 132 ? -9.781 -4.934 17.939 1.00 98.06 132 GLY A C 1
ATOM 1091 O O . GLY A 1 132 ? -9.966 -5.598 16.918 1.00 98.06 132 GLY A O 1
ATOM 1092 N N . VAL A 1 133 ? -9.321 -3.680 17.897 1.00 98.00 133 VAL A N 1
ATOM 1093 C CA . VAL A 1 133 ? -8.950 -2.994 16.648 1.00 98.00 133 VAL A CA 1
ATOM 1094 C C . VAL A 1 133 ? -7.722 -3.649 16.005 1.00 98.00 133 VAL A C 1
ATOM 1096 O O . VAL A 1 133 ? -7.743 -3.919 14.805 1.00 98.00 133 VAL A O 1
ATOM 1099 N N . ALA A 1 134 ? -6.701 -4.000 16.793 1.00 98.12 134 ALA A N 1
ATOM 1100 C CA . ALA A 1 134 ? -5.512 -4.713 16.323 1.00 98.12 134 ALA A CA 1
ATOM 1101 C C . ALA A 1 134 ? -5.866 -6.052 15.658 1.00 98.12 134 ALA A C 1
ATOM 1103 O O . ALA A 1 134 ? -5.397 -6.345 14.557 1.00 98.12 134 ALA A O 1
ATOM 1104 N N . ARG A 1 135 ? -6.763 -6.838 16.272 1.00 98.50 135 ARG A N 1
ATOM 1105 C CA . ARG A 1 135 ? -7.275 -8.090 15.686 1.00 98.50 135 ARG A CA 1
ATOM 1106 C C . ARG A 1 135 ? -7.970 -7.860 14.343 1.00 98.50 135 ARG A C 1
ATOM 1108 O O . ARG A 1 135 ? -7.712 -8.605 13.401 1.00 98.50 135 ARG A O 1
ATOM 1115 N N . LYS A 1 136 ? -8.797 -6.813 14.222 1.00 98.19 136 LYS A N 1
ATOM 1116 C CA . LYS A 1 136 ? -9.437 -6.440 12.945 1.00 98.19 136 LYS A CA 1
ATOM 1117 C C . LYS A 1 136 ? -8.404 -6.070 11.878 1.00 98.19 136 LYS A C 1
ATOM 1119 O O . LYS A 1 136 ? -8.555 -6.471 10.727 1.00 98.19 136 LYS A O 1
ATOM 1124 N N . ILE A 1 137 ? -7.347 -5.343 12.250 1.00 97.62 137 ILE A N 1
ATOM 1125 C CA . ILE A 1 137 ? -6.251 -4.993 11.334 1.00 97.62 137 ILE A CA 1
ATOM 1126 C C . ILE A 1 137 ? -5.511 -6.250 10.877 1.00 97.62 137 ILE A C 1
ATOM 1128 O O . ILE A 1 137 ? -5.277 -6.395 9.684 1.00 97.62 137 ILE A O 1
ATOM 1132 N N . LEU A 1 138 ? -5.178 -7.173 11.782 1.00 98.06 138 LEU A N 1
ATOM 1133 C CA . LEU A 1 138 ? -4.508 -8.427 11.425 1.00 98.06 138 LEU A CA 1
ATOM 1134 C C . LEU A 1 138 ? -5.358 -9.300 10.493 1.00 98.06 138 LEU A C 1
ATOM 1136 O O . LEU A 1 138 ? -4.833 -9.785 9.496 1.00 98.06 138 LEU A O 1
ATOM 1140 N N . ALA A 1 139 ? -6.660 -9.430 10.762 1.00 97.94 139 ALA A N 1
ATOM 1141 C CA . ALA A 1 139 ? -7.581 -10.160 9.888 1.00 97.94 139 ALA A CA 1
ATOM 1142 C C . ALA A 1 139 ? -7.693 -9.500 8.503 1.00 97.94 139 ALA A C 1
ATOM 1144 O O . ALA A 1 139 ? -7.584 -10.162 7.475 1.00 97.94 139 ALA A O 1
ATOM 1145 N N . SER A 1 140 ? -7.832 -8.170 8.462 1.00 96.88 140 SER A N 1
ATOM 1146 C CA . SER A 1 140 ? -7.828 -7.419 7.202 1.00 96.88 140 SER A CA 1
ATOM 1147 C C . SER A 1 140 ? -6.504 -7.587 6.450 1.00 96.88 140 SER A C 1
ATOM 1149 O O . SER A 1 140 ? -6.500 -7.718 5.230 1.00 96.88 140 SER A O 1
ATOM 1151 N N . ARG A 1 141 ? -5.378 -7.627 7.168 1.00 96.69 141 ARG A N 1
ATOM 1152 C CA . ARG A 1 141 ? -4.046 -7.835 6.599 1.00 96.69 141 ARG A CA 1
ATOM 1153 C C . ARG A 1 141 ? -3.906 -9.206 5.950 1.00 96.69 141 ARG A C 1
ATOM 1155 O O . ARG A 1 141 ? -3.305 -9.292 4.888 1.00 96.69 141 ARG A O 1
ATOM 1162 N N . GLU A 1 142 ? -4.426 -10.249 6.586 1.00 97.19 142 GLU A N 1
ATOM 1163 C CA . GLU A 1 142 ? -4.432 -11.609 6.043 1.00 97.19 142 GLU A CA 1
ATOM 1164 C C . GLU A 1 142 ? -5.256 -11.692 4.755 1.00 97.19 142 GLU A C 1
ATOM 1166 O O . GLU A 1 142 ? -4.740 -12.157 3.741 1.00 97.19 142 GLU A O 1
ATOM 1171 N N . HIS A 1 143 ? -6.472 -11.135 4.757 1.00 95.62 143 HIS A N 1
ATOM 1172 C CA . HIS A 1 143 ? -7.323 -11.073 3.561 1.00 95.62 143 HIS A CA 1
ATOM 1173 C C . HIS A 1 143 ? -6.630 -10.354 2.400 1.00 95.62 143 HIS A C 1
ATOM 1175 O O . HIS A 1 143 ? -6.551 -10.867 1.286 1.00 95.62 143 HIS A O 1
ATOM 1181 N N . LEU A 1 144 ? -6.046 -9.185 2.681 1.00 95.56 144 LEU A N 1
ATOM 1182 C CA . LEU A 1 144 ? -5.290 -8.429 1.686 1.00 95.56 144 LEU A CA 1
ATOM 1183 C C . LEU A 1 144 ? -4.060 -9.192 1.184 1.00 95.56 144 LEU A C 1
ATOM 1185 O O . LEU A 1 144 ? -3.712 -9.055 0.020 1.00 95.56 144 LEU A O 1
ATOM 1189 N N . ALA A 1 145 ? -3.391 -9.984 2.025 1.00 95.75 145 ALA A N 1
ATOM 1190 C CA . ALA A 1 145 ? -2.233 -10.765 1.595 1.00 95.75 145 ALA A CA 1
ATOM 1191 C C . ALA A 1 145 ? -2.607 -11.780 0.507 1.00 95.75 145 ALA A C 1
ATOM 1193 O O . ALA A 1 145 ? -1.865 -11.937 -0.465 1.00 95.75 145 ALA A O 1
ATOM 1194 N N . GLU A 1 146 ? -3.746 -12.457 0.667 1.00 94.56 146 GLU A N 1
ATOM 1195 C CA . GLU A 1 146 ? -4.214 -13.443 -0.308 1.00 94.56 146 GLU A CA 1
ATOM 1196 C C . GLU A 1 146 ? -4.703 -12.762 -1.593 1.00 94.56 146 GLU A C 1
ATOM 1198 O O . GLU A 1 146 ? -4.321 -13.194 -2.681 1.00 94.56 146 GLU A O 1
ATOM 1203 N N . GLU A 1 147 ? -5.427 -11.639 -1.479 1.00 92.62 147 GLU A N 1
ATOM 1204 C CA . GLU A 1 147 ? -5.787 -10.784 -2.625 1.00 92.62 147 GLU A CA 1
ATOM 1205 C C . GLU A 1 147 ? -4.528 -10.376 -3.410 1.00 92.62 147 GLU A C 1
ATOM 1207 O O . GLU A 1 147 ? -4.447 -10.555 -4.622 1.00 92.62 147 GLU A O 1
ATOM 1212 N N . TRP A 1 148 ? -3.484 -9.914 -2.715 1.00 93.62 148 TRP A N 1
ATOM 1213 C CA . TRP A 1 148 ? -2.243 -9.443 -3.339 1.00 93.62 148 TRP A CA 1
ATOM 1214 C C . TRP A 1 148 ? -1.478 -10.554 -4.043 1.00 93.62 148 TRP A C 1
ATOM 1216 O O . TRP A 1 148 ? -0.837 -10.319 -5.063 1.00 93.62 148 TRP A O 1
ATOM 1226 N N . LYS A 1 149 ? -1.518 -11.767 -3.496 1.00 92.56 149 LYS A N 1
ATOM 1227 C CA . LYS A 1 149 ? -0.902 -12.939 -4.114 1.00 92.56 149 LYS A CA 1
ATOM 1228 C C . LYS A 1 149 ? -1.588 -13.303 -5.429 1.00 92.56 149 LYS A C 1
ATOM 1230 O O . LYS A 1 149 ? -0.894 -13.686 -6.367 1.00 92.56 149 LYS A O 1
ATOM 1235 N N . GLN A 1 150 ? -2.912 -13.186 -5.503 1.00 90.69 150 GLN A N 1
ATOM 1236 C CA . GLN A 1 150 ? -3.661 -13.397 -6.744 1.00 90.69 150 GLN A CA 1
ATOM 1237 C C . GLN A 1 150 ? -3.343 -12.294 -7.754 1.00 90.69 150 GLN A C 1
ATOM 1239 O O . GLN A 1 150 ? -2.929 -12.583 -8.874 1.00 90.69 150 GLN A O 1
ATOM 1244 N N . ASP A 1 151 ? -3.428 -11.045 -7.304 1.00 90.56 151 ASP A N 1
ATOM 1245 C CA . ASP A 1 151 ? -3.127 -9.842 -8.070 1.00 90.56 151 ASP A CA 1
ATOM 1246 C C . ASP A 1 151 ? -1.705 -9.852 -8.658 1.00 90.56 151 ASP A C 1
ATOM 1248 O O . ASP A 1 151 ? -1.499 -9.493 -9.813 1.00 90.56 151 ASP A O 1
ATOM 1252 N N . LEU A 1 152 ? -0.698 -10.308 -7.908 1.00 90.25 152 LEU A N 1
ATOM 1253 C CA . LEU A 1 152 ? 0.678 -10.419 -8.406 1.00 90.25 152 LEU A CA 1
ATOM 12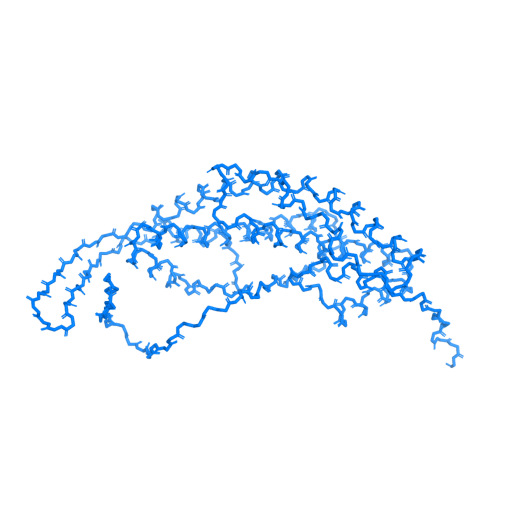54 C C . LEU A 1 152 ? 0.793 -11.313 -9.652 1.00 90.25 152 LEU A C 1
ATOM 1256 O O . LEU A 1 152 ? 1.669 -11.064 -10.478 1.00 90.25 152 LEU A O 1
ATOM 1260 N N . ASN A 1 153 ? -0.093 -12.299 -9.834 1.00 89.19 153 ASN A N 1
ATOM 1261 C CA . ASN A 1 153 ? -0.106 -13.136 -11.040 1.00 89.19 153 ASN A CA 1
ATOM 1262 C C . ASN A 1 153 ? -0.636 -12.386 -12.274 1.00 89.19 153 ASN A C 1
ATOM 1264 O O . ASN A 1 153 ? -0.357 -12.786 -13.402 1.00 89.19 153 ASN A O 1
ATOM 1268 N N . LEU A 1 154 ? -1.375 -11.287 -12.084 1.00 88.38 154 LEU A N 1
ATOM 1269 C CA . LEU A 1 154 ? -1.883 -10.451 -13.175 1.00 88.38 154 LEU A CA 1
ATOM 1270 C C . LEU A 1 154 ? -0.775 -9.610 -13.825 1.00 88.38 154 LEU A C 1
ATOM 1272 O O . LEU A 1 154 ? -0.909 -9.190 -14.975 1.00 88.38 154 LEU A O 1
ATOM 1276 N N . MET A 1 155 ? 0.347 -9.399 -13.128 1.00 89.06 155 MET A N 1
ATOM 1277 C CA . MET A 1 155 ? 1.447 -8.568 -13.625 1.00 89.06 155 MET A CA 1
ATOM 1278 C C . MET A 1 155 ? 2.084 -9.107 -14.905 1.00 89.06 155 MET A C 1
ATOM 1280 O O . MET A 1 155 ? 2.541 -8.320 -15.730 1.00 89.06 155 MET A O 1
ATOM 1284 N N . ASP A 1 156 ? 2.116 -10.426 -15.096 1.00 88.75 156 ASP A N 1
ATOM 1285 C CA . ASP A 1 156 ? 2.674 -11.021 -16.314 1.00 88.75 156 ASP A CA 1
ATOM 1286 C C . ASP A 1 156 ? 1.872 -10.600 -17.547 1.00 88.75 156 ASP A C 1
ATOM 1288 O O . ASP A 1 156 ? 2.443 -10.198 -18.563 1.00 88.75 156 ASP A O 1
ATOM 1292 N N . MET A 1 157 ? 0.545 -10.605 -17.429 1.00 87.44 157 MET A N 1
ATOM 1293 C CA . MET A 1 157 ? -0.346 -10.134 -18.481 1.00 87.44 157 MET A CA 1
ATOM 1294 C C . MET A 1 157 ? -0.208 -8.621 -18.700 1.00 87.44 157 MET A C 1
ATOM 1296 O O . MET A 1 157 ? -0.197 -8.176 -19.846 1.00 87.44 157 MET A O 1
ATOM 1300 N N . GLU A 1 158 ? -0.023 -7.820 -17.642 1.00 87.75 158 GLU A N 1
ATOM 1301 C CA . GLU A 1 158 ? 0.208 -6.374 -17.804 1.00 87.75 158 GLU A CA 1
ATOM 1302 C C . GLU A 1 158 ? 1.529 -6.092 -18.522 1.00 87.75 158 GLU A C 1
ATOM 1304 O O . GLU A 1 158 ? 1.600 -5.213 -19.377 1.00 87.75 158 GLU A O 1
ATOM 1309 N N . ASN A 1 159 ? 2.578 -6.852 -18.209 1.00 89.88 159 ASN A N 1
ATOM 1310 C CA . ASN A 1 159 ? 3.871 -6.724 -18.874 1.00 89.88 159 ASN A CA 1
ATOM 1311 C C . ASN A 1 159 ? 3.768 -7.064 -20.369 1.00 89.88 159 ASN A C 1
ATOM 1313 O O . ASN A 1 159 ? 4.392 -6.390 -21.197 1.00 89.88 159 ASN A O 1
ATOM 1317 N N . LEU A 1 160 ? 2.973 -8.080 -20.725 1.00 89.81 160 LEU A N 1
ATOM 1318 C CA . LEU A 1 160 ? 2.673 -8.406 -22.120 1.00 89.81 160 LEU A CA 1
ATOM 1319 C C . LEU A 1 160 ? 1.930 -7.262 -22.810 1.00 89.81 160 LEU A C 1
ATOM 1321 O O . LEU A 1 160 ? 2.301 -6.892 -23.922 1.00 89.81 160 LEU A O 1
ATOM 1325 N N . GLU A 1 161 ? 0.946 -6.661 -22.144 1.00 89.31 161 GLU A N 1
ATOM 1326 C CA . GLU A 1 161 ? 0.175 -5.544 -22.691 1.00 89.31 161 GLU A CA 1
ATOM 1327 C C . GLU A 1 161 ? 1.033 -4.288 -22.898 1.00 89.31 161 GLU A C 1
ATOM 1329 O O . GLU A 1 161 ? 1.002 -3.685 -23.972 1.00 89.31 161 GLU A O 1
ATOM 1334 N N . ILE A 1 162 ? 1.885 -3.938 -21.927 1.00 88.88 162 ILE A N 1
ATOM 1335 C CA . ILE A 1 162 ? 2.854 -2.836 -22.052 1.00 88.88 162 ILE A CA 1
ATOM 1336 C C . ILE A 1 162 ? 3.770 -3.064 -23.258 1.00 88.88 162 ILE A C 1
ATOM 1338 O O . ILE A 1 162 ? 4.038 -2.145 -24.038 1.00 88.88 162 ILE A O 1
ATOM 1342 N N . THR A 1 163 ? 4.227 -4.303 -23.437 1.00 90.06 163 THR A N 1
ATOM 1343 C CA . THR A 1 163 ? 5.090 -4.692 -24.554 1.00 90.06 163 THR A CA 1
ATOM 1344 C C . THR A 1 163 ? 4.344 -4.626 -25.892 1.00 90.06 163 THR A C 1
ATOM 1346 O O . THR A 1 163 ? 4.874 -4.073 -26.857 1.00 90.06 163 THR A O 1
ATOM 1349 N N . ARG A 1 164 ? 3.102 -5.127 -25.958 1.00 91.00 164 ARG A N 1
ATOM 1350 C CA . ARG A 1 164 ? 2.231 -5.032 -27.141 1.00 91.00 164 ARG A CA 1
ATOM 1351 C C . ARG A 1 164 ? 2.038 -3.576 -27.548 1.00 91.00 164 ARG A C 1
ATOM 1353 O O . ARG A 1 164 ? 2.305 -3.225 -28.694 1.00 91.00 164 ARG A O 1
ATOM 1360 N N . MET A 1 165 ? 1.644 -2.723 -26.603 1.00 88.81 165 MET A N 1
ATOM 1361 C CA . MET A 1 165 ? 1.452 -1.292 -26.837 1.00 88.81 165 MET A CA 1
ATOM 1362 C C . MET A 1 165 ? 2.730 -0.610 -27.330 1.00 88.81 165 MET A C 1
ATOM 1364 O O . MET A 1 165 ? 2.673 0.234 -28.223 1.00 88.81 165 MET A O 1
ATOM 1368 N N . HIS A 1 166 ? 3.891 -0.973 -26.780 1.00 89.00 166 HIS A N 1
ATOM 1369 C CA . HIS A 1 166 ? 5.167 -0.451 -27.257 1.00 89.00 166 HIS A CA 1
ATOM 1370 C C . HIS A 1 166 ? 5.427 -0.819 -28.727 1.00 89.00 166 HIS A C 1
ATOM 1372 O O . HIS A 1 166 ? 5.756 0.064 -29.519 1.00 89.00 166 HIS A O 1
ATOM 1378 N N . TYR A 1 167 ? 5.221 -2.080 -29.117 1.00 90.62 167 TYR A N 1
ATOM 1379 C CA . TYR A 1 167 ? 5.382 -2.501 -30.513 1.00 90.62 167 TYR A CA 1
ATOM 1380 C C . TYR A 1 167 ? 4.396 -1.814 -31.461 1.00 90.62 167 TYR A C 1
ATOM 1382 O O . TYR A 1 167 ? 4.792 -1.389 -32.546 1.00 90.62 167 TYR A O 1
ATOM 1390 N N . GLU A 1 168 ? 3.142 -1.646 -31.049 1.00 90.12 168 GLU A N 1
ATOM 1391 C CA . GLU A 1 168 ? 2.137 -0.937 -31.846 1.00 90.12 168 GLU A CA 1
ATOM 1392 C C . GLU A 1 168 ? 2.523 0.527 -32.096 1.00 90.12 168 GLU A C 1
ATOM 1394 O O . GLU A 1 168 ? 2.373 1.022 -33.211 1.00 90.12 168 GLU A O 1
ATOM 1399 N N . LEU A 1 169 ? 3.102 1.210 -31.103 1.00 88.50 169 LEU A N 1
ATOM 1400 C CA . LEU A 1 169 ? 3.603 2.581 -31.268 1.00 88.50 169 LEU A CA 1
ATOM 1401 C C . LEU A 1 169 ? 4.800 2.671 -32.219 1.00 88.50 169 LEU A C 1
ATOM 1403 O O . LEU A 1 169 ? 4.940 3.677 -32.913 1.00 88.50 169 LEU A O 1
ATOM 1407 N N . LEU A 1 170 ? 5.661 1.649 -32.247 1.00 88.94 170 LEU A N 1
ATOM 1408 C CA . LEU A 1 170 ? 6.786 1.589 -33.184 1.00 88.94 170 LEU A CA 1
ATOM 1409 C C . LEU A 1 170 ? 6.308 1.402 -34.628 1.00 88.94 170 LEU A C 1
ATOM 1411 O O . LEU A 1 170 ? 6.872 2.005 -35.540 1.00 88.94 170 LEU A O 1
ATOM 1415 N N . MET A 1 171 ? 5.275 0.582 -34.835 1.00 91.75 171 MET A N 1
ATOM 1416 C CA . MET A 1 171 ? 4.712 0.315 -36.164 1.00 91.75 171 MET A CA 1
ATOM 1417 C C . MET A 1 171 ? 3.798 1.441 -36.651 1.00 91.75 171 MET A C 1
ATOM 1419 O O . MET A 1 171 ? 3.768 1.733 -37.846 1.00 91.75 171 MET A O 1
ATOM 1423 N N . ASN A 1 172 ? 3.088 2.099 -35.732 1.00 91.81 172 ASN A N 1
ATOM 1424 C CA . ASN A 1 172 ? 2.124 3.156 -36.020 1.00 91.81 172 ASN A CA 1
ATOM 1425 C C . ASN A 1 172 ? 2.437 4.428 -35.206 1.00 91.81 172 ASN A C 1
ATOM 1427 O O . ASN A 1 172 ? 1.716 4.754 -34.253 1.00 91.81 172 ASN A O 1
ATOM 1431 N N . PRO A 1 173 ? 3.496 5.183 -35.565 1.00 88.62 173 PRO A N 1
ATOM 1432 C CA . PRO A 1 173 ? 3.852 6.405 -34.853 1.00 88.62 173 PRO A CA 1
ATOM 1433 C C . PRO A 1 173 ? 2.692 7.409 -34.855 1.00 88.62 173 PRO A C 1
ATOM 1435 O O . PRO A 1 173 ? 2.195 7.802 -35.910 1.00 88.62 173 PRO A O 1
ATOM 1438 N N . GLY A 1 174 ? 2.267 7.841 -33.666 1.00 84.62 174 GLY A N 1
ATOM 1439 C CA . GLY A 1 174 ? 1.172 8.803 -33.493 1.00 84.62 174 GLY A CA 1
ATOM 1440 C C . GLY A 1 174 ? -0.229 8.194 -33.371 1.00 84.62 174 GLY A C 1
ATOM 1441 O O . GLY A 1 174 ? -1.188 8.952 -33.235 1.00 84.62 174 GLY A O 1
ATOM 1442 N N . ALA A 1 175 ? -0.365 6.864 -33.380 1.00 87.62 175 ALA A N 1
ATOM 1443 C CA . ALA A 1 175 ? -1.630 6.214 -33.049 1.00 87.62 175 ALA A CA 1
ATOM 1444 C C . ALA A 1 175 ? -2.021 6.473 -31.582 1.00 87.62 175 ALA A C 1
ATOM 1446 O O . ALA A 1 175 ? -1.201 6.330 -30.671 1.00 87.62 175 ALA A O 1
ATOM 1447 N N . ASP A 1 176 ? -3.288 6.827 -31.355 1.00 85.75 176 ASP A N 1
ATOM 1448 C CA . ASP A 1 176 ? -3.867 6.853 -30.013 1.00 85.75 176 ASP A CA 1
ATOM 1449 C C . ASP A 1 176 ? -4.285 5.431 -29.624 1.00 85.75 176 ASP A C 1
ATOM 1451 O O . ASP A 1 176 ? -5.279 4.900 -30.122 1.00 85.75 176 ASP A O 1
ATOM 1455 N N . LEU A 1 177 ? -3.478 4.797 -28.774 1.00 83.31 177 LEU A N 1
ATOM 1456 C CA . LEU A 1 177 ? -3.701 3.426 -28.314 1.00 83.31 177 LEU A CA 1
ATOM 1457 C C . LEU A 1 177 ? -4.446 3.353 -26.980 1.00 83.31 177 LEU A C 1
ATOM 1459 O O . LEU A 1 177 ? -4.783 2.252 -26.553 1.00 83.31 177 LEU A O 1
ATOM 1463 N N . GLU A 1 178 ? -4.730 4.478 -26.314 1.00 81.31 178 GLU A N 1
ATOM 1464 C CA . GLU A 1 178 ? -5.460 4.440 -25.039 1.00 81.31 178 GLU A CA 1
ATOM 1465 C C . GLU A 1 178 ? -6.855 3.802 -25.142 1.00 81.31 178 GLU A C 1
ATOM 1467 O O . GLU A 1 178 ? -7.217 3.043 -24.243 1.00 81.31 178 GLU A O 1
ATOM 1472 N N . PRO A 1 179 ? -7.633 3.995 -26.227 1.00 82.88 179 PRO A N 1
ATOM 1473 C CA . PRO A 1 179 ? -8.903 3.287 -26.399 1.00 82.88 179 PRO A CA 1
ATOM 1474 C C . PRO A 1 179 ? -8.758 1.767 -26.560 1.00 82.88 179 PRO A C 1
ATOM 1476 O O . PRO A 1 179 ? -9.726 1.041 -26.356 1.00 82.88 179 PRO A O 1
ATOM 1479 N N . LEU A 1 180 ? -7.575 1.292 -26.965 1.00 77.50 180 LEU A N 1
ATOM 1480 C CA . LEU A 1 180 ? -7.272 -0.121 -27.226 1.00 77.50 180 LEU A CA 1
ATOM 1481 C C . LEU A 1 180 ? -6.591 -0.812 -26.042 1.00 77.50 180 LEU A C 1
ATOM 1483 O O . LEU A 1 180 ? -6.251 -1.992 -26.144 1.00 77.50 180 LEU A O 1
ATOM 1487 N N . LYS A 1 181 ? -6.344 -0.072 -24.960 1.00 80.25 181 LYS A N 1
ATOM 1488 C CA . LYS A 1 181 ? -5.666 -0.567 -23.772 1.00 80.25 181 LYS A CA 1
ATOM 1489 C C . LYS A 1 181 ? -6.620 -1.419 -22.949 1.00 80.25 181 LYS A C 1
ATOM 1491 O O . LYS A 1 181 ? -7.574 -0.908 -22.360 1.00 80.25 181 LYS A O 1
ATOM 1496 N N . GLU A 1 182 ? -6.325 -2.708 -22.858 1.00 75.69 182 GLU A N 1
ATOM 1497 C CA . GLU A 1 182 ? -7.074 -3.615 -21.996 1.00 75.69 182 GLU A CA 1
ATOM 1498 C C . GLU A 1 182 ? -6.524 -3.509 -20.574 1.00 75.69 182 GLU A C 1
ATOM 1500 O O . GLU A 1 182 ? -5.443 -3.999 -20.247 1.00 75.69 182 GLU A O 1
ATOM 1505 N N . ARG A 1 183 ? -7.252 -2.813 -19.699 1.00 72.12 183 ARG A N 1
ATOM 1506 C CA . ARG A 1 183 ? -6.894 -2.768 -18.281 1.00 72.12 183 ARG A CA 1
ATOM 1507 C C . ARG A 1 183 ? -7.341 -4.066 -17.637 1.00 72.12 183 ARG A C 1
ATOM 1509 O O . ARG A 1 183 ? -8.524 -4.381 -17.621 1.00 72.12 183 ARG A O 1
ATOM 1516 N N . ILE A 1 184 ? -6.397 -4.794 -17.058 1.00 70.56 184 ILE A N 1
ATOM 1517 C CA . ILE A 1 184 ? -6.653 -6.143 -16.539 1.00 70.56 184 ILE A CA 1
ATOM 1518 C C . ILE A 1 184 ? -7.722 -6.147 -15.446 1.00 70.56 184 ILE A C 1
ATOM 1520 O O . ILE A 1 184 ? -8.603 -6.997 -15.454 1.00 70.56 184 ILE A O 1
ATOM 1524 N N . LEU A 1 185 ? -7.719 -5.137 -14.573 1.00 66.38 185 LEU A N 1
ATOM 1525 C CA . LEU A 1 185 ? -8.753 -4.979 -13.545 1.00 66.38 185 LEU A CA 1
ATOM 1526 C C . LEU A 1 185 ? -10.118 -4.510 -14.075 1.00 66.38 185 LEU A C 1
ATOM 1528 O O . LEU A 1 185 ? -11.081 -4.534 -13.317 1.00 66.38 185 LEU A O 1
ATOM 1532 N N . ASP A 1 186 ? -10.214 -4.061 -15.329 1.00 66.44 186 ASP A N 1
ATOM 1533 C CA . ASP A 1 186 ? -11.507 -3.746 -15.953 1.00 66.44 186 ASP A CA 1
ATOM 1534 C C . ASP A 1 186 ? -12.165 -5.023 -16.521 1.00 66.44 186 ASP A C 1
ATOM 1536 O O . ASP A 1 186 ? -13.371 -5.037 -16.765 1.00 66.44 186 ASP A O 1
ATOM 1540 N N . VAL A 1 187 ? -11.379 -6.091 -16.720 1.00 60.66 187 VAL A N 1
ATOM 1541 C CA . VAL A 1 187 ? -11.826 -7.399 -17.232 1.00 60.66 187 VAL A CA 1
ATOM 1542 C C . VAL A 1 187 ? -11.932 -8.443 -16.117 1.00 60.66 187 VAL A C 1
ATOM 1544 O O . VAL A 1 187 ? -12.712 -9.385 -16.246 1.00 60.66 187 VAL A O 1
ATOM 1547 N N . ASP A 1 188 ? -11.190 -8.275 -15.020 1.00 65.25 188 ASP A N 1
ATOM 1548 C CA . ASP A 1 188 ? -11.339 -9.096 -13.820 1.00 65.25 188 ASP A CA 1
ATOM 1549 C C . ASP A 1 188 ? -12.701 -8.796 -13.171 1.00 65.25 188 ASP A C 1
ATOM 1551 O O . ASP A 1 188 ? -12.913 -7.668 -12.705 1.00 65.25 188 ASP A O 1
ATOM 1555 N N . PRO A 1 189 ? -13.662 -9.742 -13.169 1.00 59.47 189 PRO A N 1
ATOM 1556 C CA . PRO A 1 189 ? -14.916 -9.530 -12.475 1.00 59.47 189 PRO A CA 1
ATOM 1557 C C . PRO A 1 189 ? -14.571 -9.306 -11.009 1.00 59.47 189 PRO A C 1
ATOM 1559 O O . PRO A 1 189 ? -14.043 -10.191 -10.342 1.00 59.47 189 PRO A O 1
ATOM 1562 N N . MET A 1 190 ? -14.841 -8.097 -10.522 1.00 59.72 190 MET A N 1
ATOM 1563 C CA . MET A 1 190 ? -14.823 -7.810 -9.097 1.00 59.72 190 MET A CA 1
ATOM 1564 C C . MET A 1 190 ? -15.742 -8.819 -8.423 1.00 59.72 190 MET A C 1
ATOM 1566 O O . MET A 1 190 ? -16.960 -8.668 -8.471 1.00 59.72 190 MET A O 1
ATOM 1570 N N . ASP A 1 191 ? -15.154 -9.872 -7.863 1.00 69.19 191 ASP A N 1
ATOM 1571 C CA . ASP A 1 191 ? -15.904 -10.806 -7.048 1.00 69.19 191 ASP A CA 1
ATOM 1572 C C . ASP A 1 191 ? -16.394 -10.042 -5.816 1.00 69.19 191 ASP A C 1
ATOM 1574 O O . ASP A 1 191 ? -15.683 -9.160 -5.307 1.00 69.19 191 ASP A O 1
ATOM 1578 N N . ASP A 1 192 ? -17.588 -10.379 -5.335 1.00 71.88 192 ASP A N 1
ATOM 1579 C CA . ASP A 1 192 ? -18.224 -9.747 -4.173 1.00 71.88 192 ASP A CA 1
ATOM 1580 C C . ASP A 1 192 ? -17.355 -9.887 -2.898 1.00 71.88 192 ASP A C 1
ATOM 1582 O O . ASP A 1 192 ? -17.582 -9.207 -1.896 1.00 71.88 192 ASP A O 1
ATOM 1586 N N . GLU A 1 193 ? -16.323 -10.737 -2.942 1.00 80.44 193 GLU A N 1
ATOM 1587 C CA . GLU A 1 193 ? -15.334 -10.967 -1.883 1.00 80.44 193 GLU A CA 1
ATOM 1588 C C . GLU A 1 193 ? -14.111 -10.018 -1.919 1.00 80.44 193 GLU A C 1
ATOM 1590 O O . GLU A 1 193 ? -13.267 -10.038 -1.012 1.00 80.44 193 GLU A O 1
ATOM 1595 N N . SER A 1 194 ? -13.993 -9.161 -2.940 1.00 87.19 194 SER A N 1
ATOM 1596 C CA . SER A 1 194 ? -12.862 -8.231 -3.091 1.00 87.19 194 SER A CA 1
ATOM 1597 C C . SER A 1 194 ? -12.850 -7.147 -2.008 1.00 87.19 194 SER A C 1
ATOM 1599 O O . SER A 1 194 ? -13.887 -6.626 -1.591 1.00 87.19 194 SER A O 1
ATOM 1601 N N . SER A 1 195 ? -11.658 -6.727 -1.571 1.00 90.62 195 SER A N 1
ATOM 1602 C CA . SER A 1 195 ? -11.554 -5.623 -0.615 1.00 90.62 195 SER A CA 1
ATOM 1603 C C . SER A 1 195 ? -12.003 -4.287 -1.243 1.00 90.62 195 SER A C 1
ATOM 1605 O O . SER A 1 195 ? -11.745 -4.024 -2.422 1.00 90.62 195 SER A O 1
ATOM 1607 N N . PRO A 1 196 ? -12.598 -3.358 -0.466 1.00 89.88 196 PRO A N 1
ATOM 1608 C CA . PRO A 1 196 ? -13.153 -2.102 -0.993 1.00 89.88 196 PRO A CA 1
ATOM 1609 C C . PRO A 1 196 ? -12.110 -1.171 -1.630 1.00 89.88 196 PRO A C 1
ATOM 1611 O O . PRO A 1 196 ? -12.456 -0.201 -2.303 1.00 89.88 196 PRO A O 1
ATOM 1614 N N . LEU A 1 197 ? -10.817 -1.436 -1.413 1.00 91.06 197 LEU A N 1
ATOM 1615 C CA . LEU A 1 197 ? -9.705 -0.646 -1.936 1.00 91.06 197 LEU A CA 1
ATOM 1616 C C . LEU A 1 197 ? -8.810 -1.449 -2.892 1.00 91.06 197 LEU A C 1
ATOM 1618 O O . LEU A 1 197 ? -7.688 -1.001 -3.148 1.00 91.06 197 LEU A O 1
ATOM 1622 N N . ARG A 1 198 ? -9.288 -2.578 -3.439 1.00 90.88 198 ARG A N 1
ATOM 1623 C CA . ARG A 1 198 ? -8.512 -3.497 -4.290 1.00 90.88 198 ARG A CA 1
ATOM 1624 C C . ARG A 1 198 ? -7.786 -2.799 -5.438 1.00 90.88 198 ARG A C 1
ATOM 1626 O O . ARG A 1 198 ? -6.567 -2.865 -5.504 1.00 90.88 198 ARG A O 1
ATOM 1633 N N . VAL A 1 199 ? -8.467 -1.986 -6.255 1.00 88.81 199 VAL A N 1
ATOM 1634 C CA . VAL A 1 199 ? -7.821 -1.234 -7.363 1.00 88.81 199 VAL A CA 1
ATOM 1635 C C . VAL A 1 199 ? -6.655 -0.367 -6.874 1.00 88.81 199 VAL A C 1
ATOM 1637 O O . VAL A 1 199 ? -5.604 -0.274 -7.511 1.00 88.81 199 VAL A O 1
ATOM 1640 N N . LEU A 1 200 ? -6.832 0.302 -5.733 1.00 88.94 200 LEU A N 1
ATOM 1641 C CA . LEU A 1 200 ? -5.788 1.144 -5.155 1.00 88.94 200 LEU A CA 1
ATOM 1642 C C . LEU A 1 200 ? -4.672 0.310 -4.520 1.00 88.94 200 LEU A C 1
ATOM 1644 O O . LEU A 1 200 ? -3.537 0.775 -4.498 1.00 88.94 200 LEU A O 1
ATOM 1648 N N . ASN A 1 201 ? -4.985 -0.867 -3.973 1.00 90.75 201 ASN A N 1
ATOM 1649 C CA . ASN A 1 201 ? -3.995 -1.816 -3.470 1.00 90.75 201 ASN A CA 1
ATOM 1650 C C . ASN A 1 201 ? -3.140 -2.331 -4.629 1.00 90.75 201 ASN A C 1
ATOM 1652 O O . ASN A 1 201 ? -1.918 -2.226 -4.577 1.00 90.75 201 ASN A O 1
ATOM 1656 N N . TYR A 1 202 ? -3.783 -2.774 -5.704 1.00 90.50 202 TYR A N 1
ATOM 1657 C CA . TYR A 1 202 ? -3.138 -3.315 -6.887 1.00 90.50 202 TYR A CA 1
ATOM 1658 C C . TYR A 1 202 ? -2.130 -2.344 -7.505 1.00 90.50 202 TYR A C 1
ATOM 1660 O O . TYR A 1 202 ? -0.943 -2.650 -7.627 1.00 90.50 202 TYR A O 1
ATOM 1668 N N . ARG A 1 203 ? -2.565 -1.109 -7.796 1.00 89.38 203 ARG A N 1
ATOM 1669 C CA . ARG A 1 203 ? -1.685 -0.046 -8.325 1.00 89.38 203 ARG A CA 1
ATOM 1670 C C . ARG A 1 203 ? -0.462 0.184 -7.444 1.00 89.38 203 ARG A C 1
ATOM 1672 O O . ARG A 1 203 ? 0.651 0.399 -7.928 1.00 89.38 203 ARG A O 1
ATOM 1679 N N . SER A 1 204 ? -0.672 0.140 -6.136 1.00 88.06 204 SER A N 1
ATOM 1680 C CA . SER A 1 204 ? 0.389 0.301 -5.160 1.00 88.06 204 SER A CA 1
ATOM 1681 C C . SER A 1 204 ? 1.388 -0.861 -5.169 1.00 88.06 204 SER A C 1
ATOM 1683 O O . SER A 1 204 ? 2.593 -0.605 -5.184 1.00 88.06 204 SER A O 1
ATOM 1685 N N . ILE A 1 205 ? 0.921 -2.114 -5.206 1.00 90.62 205 ILE A N 1
ATOM 1686 C CA . ILE A 1 205 ? 1.783 -3.308 -5.301 1.00 90.62 205 ILE A CA 1
ATOM 1687 C C . ILE A 1 205 ? 2.584 -3.273 -6.591 1.00 90.62 205 ILE A C 1
ATOM 1689 O O . ILE A 1 205 ? 3.792 -3.482 -6.567 1.00 90.62 205 ILE A O 1
ATOM 1693 N N . ARG A 1 206 ? 1.938 -2.957 -7.713 1.00 90.75 206 ARG A N 1
ATOM 1694 C CA . ARG A 1 206 ? 2.599 -2.837 -9.012 1.00 90.75 206 ARG A CA 1
ATOM 1695 C C . ARG A 1 206 ? 3.715 -1.816 -8.993 1.00 90.75 206 ARG A C 1
ATOM 1697 O O . ARG A 1 206 ? 4.815 -2.075 -9.484 1.00 90.75 206 ARG A O 1
ATOM 1704 N N . THR A 1 207 ? 3.474 -0.677 -8.358 1.00 90.12 207 THR A N 1
ATOM 1705 C CA . THR A 1 207 ? 4.519 0.329 -8.217 1.00 90.12 207 THR A CA 1
ATOM 1706 C C . THR A 1 207 ? 5.655 -0.158 -7.320 1.00 90.12 207 THR A C 1
ATOM 1708 O O . THR A 1 207 ? 6.818 0.027 -7.671 1.00 90.12 207 THR A O 1
ATOM 1711 N N . LEU A 1 208 ? 5.351 -0.825 -6.203 1.00 88.62 208 LEU A N 1
ATOM 1712 C CA . LEU A 1 208 ? 6.361 -1.419 -5.322 1.00 88.62 208 LEU A CA 1
ATOM 1713 C C . LEU A 1 208 ? 7.203 -2.480 -6.053 1.00 88.62 208 LEU A C 1
ATOM 1715 O O . LEU A 1 208 ? 8.430 -2.460 -5.963 1.00 88.62 208 LEU A O 1
ATOM 1719 N N . ALA A 1 209 ? 6.559 -3.357 -6.825 1.00 90.81 209 ALA A N 1
ATOM 1720 C CA . ALA A 1 209 ? 7.211 -4.369 -7.649 1.00 90.81 209 ALA A CA 1
ATOM 1721 C C . ALA A 1 209 ? 8.120 -3.728 -8.707 1.00 90.81 209 ALA A C 1
ATOM 1723 O O . ALA A 1 209 ? 9.257 -4.162 -8.884 1.00 90.81 209 ALA A O 1
ATOM 1724 N N . THR A 1 210 ? 7.665 -2.642 -9.340 1.00 92.62 210 THR A N 1
ATOM 1725 C CA . THR A 1 210 ? 8.455 -1.879 -10.320 1.00 92.62 210 THR A CA 1
ATOM 1726 C C . THR A 1 210 ? 9.685 -1.233 -9.672 1.00 92.62 210 THR A C 1
ATOM 1728 O O . THR A 1 210 ? 10.787 -1.355 -10.206 1.00 92.62 210 THR A O 1
ATOM 1731 N N . HIS A 1 211 ? 9.539 -0.610 -8.493 1.00 89.38 211 HIS A N 1
ATOM 1732 C CA . HIS A 1 211 ? 10.672 -0.083 -7.710 1.00 89.38 211 HIS A CA 1
ATOM 1733 C C . HIS A 1 211 ? 11.684 -1.179 -7.386 1.00 89.38 211 HIS A C 1
ATOM 1735 O O . HIS A 1 211 ? 12.879 -1.026 -7.646 1.00 89.38 211 HIS A O 1
ATOM 1741 N N . TYR A 1 212 ? 11.209 -2.303 -6.852 1.00 88.12 212 TYR A N 1
ATOM 1742 C CA . TY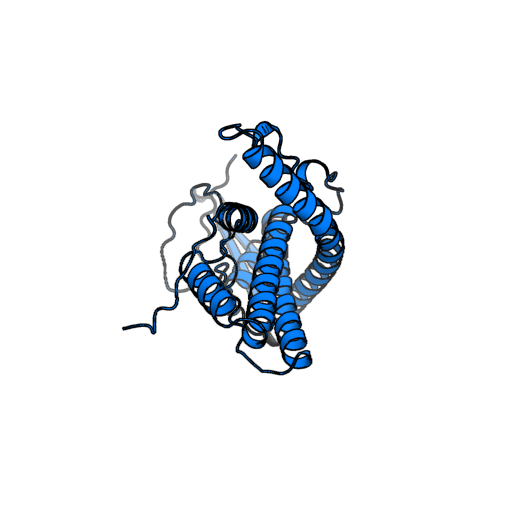R A 1 212 ? 12.067 -3.424 -6.489 1.00 88.12 212 TYR A CA 1
ATOM 1743 C C . TYR A 1 212 ? 12.801 -4.001 -7.709 1.00 88.12 212 TYR A C 1
ATOM 1745 O O . TYR A 1 212 ? 14.010 -4.238 -7.653 1.00 88.12 212 TYR A O 1
ATOM 1753 N N . ALA A 1 213 ? 12.100 -4.175 -8.833 1.00 90.94 213 ALA A N 1
ATOM 1754 C CA . ALA A 1 213 ? 12.682 -4.643 -10.086 1.00 90.94 213 ALA A CA 1
ATOM 1755 C C . ALA A 1 213 ? 13.763 -3.684 -10.605 1.00 90.94 213 ALA A C 1
ATOM 1757 O O . ALA A 1 213 ? 14.865 -4.134 -10.924 1.00 90.94 213 ALA A O 1
ATOM 1758 N N . ALA A 1 214 ? 13.496 -2.374 -10.617 1.00 91.62 214 ALA A N 1
ATOM 1759 C CA . ALA A 1 214 ? 14.458 -1.357 -11.038 1.00 91.62 214 ALA A CA 1
ATOM 1760 C C . ALA A 1 214 ? 15.730 -1.381 -10.175 1.00 91.62 214 ALA A C 1
ATOM 1762 O O . ALA A 1 214 ? 16.839 -1.438 -10.708 1.00 91.62 214 ALA A O 1
ATOM 1763 N N . HIS A 1 215 ? 15.588 -1.438 -8.846 1.00 88.00 215 HIS A N 1
ATOM 1764 C CA . HIS A 1 215 ? 16.728 -1.546 -7.932 1.00 88.00 215 HIS A CA 1
ATOM 1765 C C . HIS A 1 215 ? 17.523 -2.843 -8.128 1.00 88.00 215 HIS A C 1
ATOM 1767 O O . HIS A 1 215 ? 18.756 -2.819 -8.138 1.00 88.00 215 HIS A O 1
ATOM 1773 N N . ARG A 1 216 ? 16.845 -3.977 -8.330 1.00 87.38 216 ARG A N 1
ATOM 1774 C CA . ARG A 1 216 ? 17.502 -5.269 -8.577 1.00 87.38 216 ARG A CA 1
ATOM 1775 C C . ARG A 1 216 ? 18.258 -5.285 -9.907 1.00 87.38 216 ARG A C 1
ATOM 1777 O O . ARG A 1 216 ? 19.360 -5.830 -9.979 1.00 87.38 216 ARG A O 1
ATOM 1784 N N . ILE A 1 217 ? 17.690 -4.695 -10.959 1.00 91.31 217 ILE A N 1
ATOM 1785 C CA . ILE A 1 217 ? 18.360 -4.543 -12.257 1.00 91.31 217 ILE A CA 1
ATOM 1786 C C . ILE A 1 217 ? 19.584 -3.641 -12.106 1.00 91.31 217 ILE A C 1
ATOM 1788 O O . ILE A 1 217 ? 20.661 -4.012 -12.569 1.00 91.31 217 ILE A O 1
ATOM 1792 N N . LEU A 1 218 ? 19.452 -2.520 -11.396 1.00 90.38 218 LEU A N 1
ATOM 1793 C CA . LEU A 1 218 ? 20.554 -1.602 -11.131 1.00 90.38 218 LEU A CA 1
ATOM 1794 C C . LEU A 1 218 ? 21.719 -2.310 -10.415 1.00 90.38 218 LEU A C 1
ATOM 1796 O O . LEU A 1 218 ? 22.869 -2.172 -10.826 1.00 90.38 218 LEU A O 1
ATOM 1800 N N . GLN A 1 219 ? 21.436 -3.148 -9.411 1.00 86.88 219 GLN A N 1
ATOM 1801 C CA . GLN A 1 219 ? 22.456 -3.971 -8.746 1.00 86.88 219 GLN A CA 1
ATOM 1802 C C . GLN A 1 219 ? 23.165 -4.919 -9.721 1.00 86.88 219 GLN A C 1
ATOM 1804 O O . GLN A 1 219 ? 24.391 -4.939 -9.779 1.00 86.88 219 GLN A O 1
ATOM 1809 N N . ARG A 1 220 ? 22.406 -5.651 -10.546 1.00 88.94 220 ARG A N 1
ATOM 1810 C CA . ARG A 1 220 ? 22.975 -6.559 -11.558 1.00 88.94 220 ARG A CA 1
ATOM 1811 C C . ARG A 1 220 ? 23.795 -5.825 -12.620 1.00 88.94 220 ARG A C 1
ATOM 1813 O O . ARG A 1 220 ? 24.761 -6.378 -13.138 1.00 88.94 220 ARG A O 1
ATOM 1820 N N . MET A 1 221 ? 23.409 -4.600 -12.978 1.00 91.31 221 MET A N 1
ATOM 1821 C CA . MET A 1 221 ? 24.137 -3.778 -13.946 1.00 91.31 221 MET A CA 1
ATOM 1822 C C . MET A 1 221 ? 25.454 -3.259 -13.378 1.00 91.31 221 MET A C 1
ATOM 1824 O O . MET A 1 221 ? 26.435 -3.231 -14.116 1.00 91.31 221 MET A O 1
ATOM 1828 N N . LYS A 1 222 ? 25.511 -2.934 -12.079 1.00 89.25 222 LYS A N 1
ATOM 1829 C CA . LYS A 1 222 ? 26.742 -2.496 -11.400 1.00 89.25 222 LYS A CA 1
ATOM 1830 C C . LYS A 1 222 ? 27.896 -3.490 -11.581 1.00 89.25 222 LYS A C 1
ATOM 1832 O O . LYS A 1 222 ? 29.042 -3.079 -11.708 1.00 89.25 222 LYS A O 1
ATOM 1837 N N . GLU A 1 223 ? 27.585 -4.783 -11.617 1.00 88.75 223 GLU A N 1
ATOM 1838 C CA . GLU A 1 223 ? 28.567 -5.860 -11.795 1.00 88.75 223 GLU A CA 1
ATOM 1839 C C . GLU A 1 223 ? 28.968 -6.081 -13.263 1.00 88.75 223 GLU A C 1
ATOM 1841 O O . GLU A 1 223 ? 30.073 -6.543 -13.533 1.00 88.75 223 GLU A O 1
ATOM 1846 N N . LYS A 1 224 ? 28.078 -5.774 -14.218 1.00 91.31 224 LYS A N 1
ATOM 1847 C CA . LYS A 1 224 ? 28.248 -6.134 -15.639 1.00 91.31 224 LYS A CA 1
ATOM 1848 C C . LYS A 1 224 ? 28.677 -4.981 -16.543 1.00 91.31 224 LYS A C 1
ATOM 1850 O O . LYS A 1 224 ? 29.422 -5.203 -17.489 1.00 91.31 224 LYS A O 1
ATOM 1855 N N . SER A 1 225 ? 28.150 -3.777 -16.327 1.00 90.88 225 SER A N 1
ATOM 1856 C CA . SER A 1 225 ? 28.377 -2.614 -17.193 1.00 90.88 225 SER A CA 1
ATOM 1857 C C . SER A 1 225 ? 28.201 -1.314 -16.415 1.00 90.88 225 SER A C 1
ATOM 1859 O O . SER A 1 225 ? 27.085 -0.941 -16.045 1.00 90.88 225 SER A O 1
ATOM 1861 N N . ASN A 1 226 ? 29.305 -0.584 -16.228 1.00 88.25 226 ASN A N 1
ATOM 1862 C CA . ASN A 1 226 ? 29.293 0.703 -15.535 1.00 88.25 226 ASN A CA 1
ATOM 1863 C C . ASN A 1 226 ? 28.440 1.747 -16.280 1.00 88.25 226 ASN A C 1
ATOM 1865 O O . ASN A 1 226 ? 27.707 2.507 -15.657 1.00 88.25 226 ASN A O 1
ATOM 1869 N N . HIS A 1 227 ? 28.459 1.748 -17.618 1.00 88.44 227 HIS A N 1
ATOM 1870 C CA . HIS A 1 227 ? 27.683 2.704 -18.414 1.00 88.44 227 HIS A CA 1
ATOM 1871 C C . HIS A 1 227 ? 26.170 2.509 -18.258 1.00 88.44 227 HIS A C 1
ATOM 1873 O O . HIS A 1 227 ? 25.457 3.483 -18.020 1.00 88.44 227 HIS A O 1
ATOM 1879 N N . HIS A 1 228 ? 25.680 1.264 -18.329 1.00 89.44 228 HIS A N 1
ATOM 1880 C CA . HIS A 1 228 ? 24.253 0.979 -18.127 1.00 89.44 228 HIS A CA 1
ATOM 1881 C C . HIS A 1 228 ? 23.813 1.297 -16.697 1.00 89.44 228 HIS A C 1
ATOM 1883 O O . HIS A 1 228 ? 22.734 1.848 -16.494 1.00 89.44 228 HIS A O 1
ATOM 1889 N N . PHE A 1 229 ? 24.666 1.000 -15.712 1.00 92.06 229 PHE A N 1
ATOM 1890 C CA . PHE A 1 229 ? 24.419 1.357 -14.319 1.00 92.06 229 PHE A CA 1
ATOM 1891 C C . PHE A 1 229 ? 24.291 2.873 -14.130 1.00 92.06 229 PHE A C 1
ATOM 1893 O O . PHE A 1 229 ? 23.312 3.332 -13.544 1.00 92.06 229 PHE A O 1
ATOM 1900 N N . MET A 1 230 ? 25.250 3.652 -14.640 1.00 90.44 230 MET A N 1
ATOM 1901 C CA . MET A 1 230 ? 25.245 5.111 -14.509 1.00 90.44 230 MET A CA 1
ATOM 1902 C C . MET A 1 230 ? 24.030 5.731 -15.198 1.00 90.44 230 MET A C 1
ATOM 1904 O O . MET A 1 230 ? 23.353 6.557 -14.591 1.00 90.44 230 MET A O 1
ATOM 1908 N N . TRP A 1 231 ? 23.716 5.288 -16.420 1.00 92.31 231 TRP A N 1
ATOM 1909 C CA . TRP A 1 231 ? 22.538 5.757 -17.148 1.00 92.31 231 TRP A CA 1
ATOM 1910 C C . TRP A 1 231 ? 21.241 5.446 -16.395 1.00 92.31 231 TRP A C 1
ATOM 1912 O O . TRP A 1 231 ? 20.454 6.354 -16.151 1.00 92.31 231 TRP A O 1
ATOM 1922 N N . LEU A 1 232 ? 21.035 4.198 -15.957 1.00 92.06 232 LEU A N 1
ATOM 1923 C CA . LEU A 1 232 ? 19.805 3.816 -15.259 1.00 92.06 232 LEU A CA 1
ATOM 1924 C C . LEU A 1 232 ? 19.685 4.517 -13.898 1.00 92.06 232 LEU A C 1
ATOM 1926 O O . LEU A 1 232 ? 18.593 4.914 -13.503 1.00 92.06 232 LEU A O 1
ATOM 1930 N N . SER A 1 233 ? 20.798 4.697 -13.183 1.00 93.44 233 SER A N 1
ATOM 1931 C CA . SER A 1 233 ? 20.833 5.444 -11.921 1.00 93.44 233 SER A CA 1
ATOM 1932 C C . SER A 1 233 ? 20.405 6.901 -12.120 1.00 93.44 233 SER A C 1
ATOM 1934 O O . SER A 1 233 ? 19.544 7.397 -11.396 1.00 93.44 233 SER A O 1
ATOM 1936 N N . GLU A 1 234 ? 20.962 7.575 -13.129 1.00 93.50 234 GLU A N 1
ATOM 1937 C CA . GLU A 1 234 ? 20.597 8.948 -13.491 1.00 93.50 234 GLU A CA 1
ATOM 1938 C C . GLU A 1 234 ? 19.137 9.036 -13.955 1.00 93.50 234 GLU A C 1
ATOM 1940 O O . GLU A 1 234 ? 18.400 9.934 -13.538 1.00 93.50 234 GLU A O 1
ATOM 1945 N N . TYR A 1 235 ? 18.684 8.062 -14.747 1.00 93.94 235 TYR A N 1
ATOM 1946 C CA . TYR A 1 235 ? 17.300 7.979 -15.197 1.00 93.94 235 TYR A CA 1
ATOM 1947 C C . TYR A 1 235 ? 16.331 7.862 -14.017 1.00 93.94 235 TYR A C 1
ATOM 1949 O O . TYR A 1 235 ? 15.381 8.629 -13.922 1.00 93.94 235 TYR A O 1
ATOM 1957 N N . LEU A 1 236 ? 16.597 6.974 -13.054 1.00 93.62 236 LEU A N 1
ATOM 1958 C CA . LEU A 1 236 ? 15.754 6.807 -11.864 1.00 93.62 236 LEU A CA 1
ATOM 1959 C C . LEU A 1 236 ? 15.755 8.040 -10.944 1.00 93.62 236 LEU A C 1
ATOM 1961 O O . LEU A 1 236 ? 14.783 8.271 -10.221 1.00 93.62 236 LEU A O 1
ATOM 1965 N N . GLN A 1 237 ? 16.830 8.833 -10.950 1.00 92.56 237 GLN A N 1
ATOM 1966 C CA . GLN A 1 237 ? 16.897 10.094 -10.204 1.00 92.56 237 GLN A CA 1
ATOM 1967 C C . GLN A 1 237 ? 16.079 11.205 -10.869 1.00 92.56 237 GLN A C 1
ATOM 1969 O O . GLN A 1 237 ? 15.397 11.962 -10.177 1.00 92.56 237 GLN A O 1
ATOM 1974 N N . THR A 1 238 ? 16.146 11.298 -12.198 1.00 94.62 238 THR A N 1
ATOM 1975 C CA . THR A 1 238 ? 15.436 12.308 -13.001 1.00 94.62 238 THR A CA 1
ATOM 1976 C C . THR A 1 238 ? 13.954 11.972 -13.174 1.00 94.62 238 THR A C 1
ATOM 1978 O O . THR A 1 238 ? 13.106 12.863 -13.122 1.00 94.62 238 THR A O 1
ATOM 1981 N N . HIS A 1 239 ? 13.633 10.684 -13.275 1.00 94.31 239 HIS A N 1
ATOM 1982 C CA . HIS A 1 239 ? 12.297 10.138 -13.485 1.00 94.31 239 HIS A CA 1
ATOM 1983 C C . HIS A 1 239 ? 11.949 9.170 -12.347 1.00 94.31 239 HIS A C 1
ATOM 1985 O O . HIS A 1 239 ? 11.945 7.951 -12.535 1.00 94.31 239 HIS A O 1
ATOM 1991 N N . PRO A 1 240 ? 11.663 9.678 -11.133 1.00 92.31 240 PRO A N 1
ATOM 1992 C CA . PRO A 1 240 ? 11.305 8.811 -10.022 1.00 92.31 240 PRO A CA 1
ATOM 1993 C C . PRO A 1 240 ? 10.037 8.027 -10.361 1.00 92.31 240 PRO A C 1
ATOM 1995 O O . PRO A 1 240 ? 9.056 8.604 -10.837 1.00 92.31 240 PRO A O 1
ATOM 1998 N N . ILE A 1 241 ? 10.038 6.725 -10.063 1.00 92.00 241 ILE A N 1
ATOM 1999 C CA . ILE A 1 241 ? 8.873 5.859 -10.264 1.00 92.00 241 ILE A CA 1
ATOM 2000 C C . ILE A 1 241 ? 7.726 6.400 -9.399 1.00 92.00 241 ILE A C 1
ATOM 2002 O O . ILE A 1 241 ? 7.721 6.296 -8.165 1.00 92.00 241 ILE A O 1
ATOM 2006 N N . GLY A 1 242 ? 6.785 7.055 -10.074 1.00 88.50 242 GLY A N 1
ATOM 2007 C CA . GLY A 1 242 ? 5.598 7.644 -9.480 1.00 88.50 242 GLY A CA 1
ATOM 2008 C C . GLY A 1 242 ? 4.543 6.588 -9.145 1.00 88.50 242 GLY A C 1
ATOM 2009 O O . GLY A 1 242 ? 4.773 5.401 -9.326 1.00 88.50 242 GLY A O 1
ATOM 2010 N N . PRO A 1 243 ? 3.356 7.005 -8.681 1.00 84.69 243 PRO A N 1
ATOM 2011 C CA . PRO A 1 243 ? 2.245 6.086 -8.405 1.00 84.69 243 PRO A CA 1
ATOM 2012 C C . PRO A 1 243 ? 1.673 5.383 -9.631 1.00 84.69 243 PRO A C 1
ATOM 2014 O O . PRO A 1 243 ? 0.903 4.439 -9.492 1.00 84.69 243 PRO A O 1
ATOM 2017 N N . ASP A 1 244 ? 1.987 5.905 -10.811 1.00 86.00 244 ASP A N 1
ATOM 2018 C CA . ASP A 1 244 ? 1.658 5.284 -12.073 1.00 86.00 244 ASP A CA 1
ATOM 2019 C C . ASP A 1 244 ? 2.931 4.665 -12.644 1.00 86.00 244 ASP A C 1
ATOM 2021 O O . ASP A 1 244 ? 3.683 5.287 -13.398 1.00 86.00 244 ASP A O 1
ATOM 2025 N N . SER A 1 245 ? 3.211 3.445 -12.195 1.00 89.19 245 SER A N 1
ATOM 2026 C CA . SER A 1 245 ? 4.374 2.692 -12.649 1.00 89.19 245 SER A CA 1
ATOM 2027 C C . SER A 1 245 ? 4.323 2.357 -14.138 1.00 89.19 245 SER A C 1
ATOM 2029 O O . SER A 1 245 ? 5.374 2.197 -14.745 1.00 89.19 245 SER A O 1
ATOM 2031 N N . GLU A 1 246 ? 3.134 2.288 -14.745 1.00 88.50 246 GLU A N 1
ATOM 2032 C CA . GLU A 1 246 ? 3.005 2.049 -16.184 1.00 88.50 246 GLU A CA 1
ATOM 2033 C C . GLU A 1 246 ? 3.542 3.235 -16.974 1.00 88.50 246 GLU A C 1
ATOM 2035 O O . GLU A 1 246 ? 4.356 3.047 -17.869 1.00 88.50 246 GLU A O 1
ATOM 2040 N N . ALA A 1 247 ? 3.139 4.459 -16.618 1.00 88.56 247 ALA A N 1
ATOM 2041 C CA . ALA A 1 247 ? 3.645 5.665 -17.271 1.00 88.56 247 ALA A CA 1
ATOM 2042 C C . ALA A 1 247 ? 5.178 5.742 -17.198 1.00 88.56 247 ALA A C 1
ATOM 2044 O O . ALA A 1 247 ? 5.830 6.110 -18.173 1.00 88.56 247 ALA A O 1
ATOM 2045 N N . PHE A 1 248 ? 5.761 5.337 -16.063 1.00 93.25 248 PHE A N 1
ATOM 2046 C CA . PHE A 1 248 ? 7.210 5.200 -15.931 1.00 93.25 248 PHE A CA 1
ATOM 2047 C C . PHE A 1 248 ? 7.789 4.176 -16.922 1.00 93.25 248 PHE A C 1
ATOM 2049 O O . PHE A 1 248 ? 8.741 4.499 -17.627 1.00 93.25 248 PHE A O 1
ATOM 2056 N N . LEU A 1 249 ? 7.213 2.972 -17.012 1.00 92.44 249 LEU A N 1
ATOM 2057 C CA . LEU A 1 249 ? 7.682 1.927 -17.929 1.00 92.44 249 LEU A CA 1
ATOM 2058 C C . LEU A 1 249 ? 7.535 2.338 -19.400 1.00 92.44 249 LEU A C 1
ATOM 2060 O O . LEU A 1 249 ? 8.448 2.109 -20.187 1.00 92.44 249 LEU A O 1
ATOM 2064 N N . TYR A 1 250 ? 6.439 3.001 -19.771 1.00 88.88 250 TYR A N 1
ATOM 2065 C CA . TYR A 1 250 ? 6.253 3.525 -21.124 1.00 88.88 250 TYR A CA 1
ATOM 2066 C C . TYR A 1 250 ? 7.284 4.587 -21.480 1.00 88.88 250 TYR A C 1
ATOM 2068 O O . TYR A 1 250 ? 7.824 4.555 -22.582 1.00 88.88 250 TYR A O 1
ATOM 2076 N N . ASN A 1 251 ? 7.572 5.511 -20.562 1.00 90.94 251 ASN A N 1
ATOM 2077 C CA . ASN A 1 251 ? 8.614 6.509 -20.783 1.00 90.94 251 ASN A CA 1
ATOM 2078 C C . ASN A 1 251 ? 9.976 5.831 -20.935 1.00 90.94 251 ASN A C 1
ATOM 2080 O O . ASN A 1 251 ? 10.681 6.124 -21.891 1.00 90.94 251 ASN A O 1
ATOM 2084 N N . LEU A 1 252 ? 10.291 4.859 -20.073 1.00 92.00 252 LEU A N 1
ATOM 2085 C CA . LEU A 1 252 ? 11.538 4.101 -20.141 1.00 92.00 252 LEU A CA 1
ATOM 2086 C C . LEU A 1 252 ? 11.703 3.363 -21.480 1.00 92.00 252 LEU A C 1
ATOM 2088 O O . LEU A 1 252 ? 12.797 3.346 -22.031 1.00 92.00 252 LEU A O 1
ATOM 2092 N N . LEU A 1 253 ? 10.631 2.770 -22.012 1.00 89.94 253 LEU A N 1
ATOM 2093 C CA . LEU A 1 253 ? 10.640 2.076 -23.307 1.00 89.94 253 LEU A CA 1
ATOM 2094 C C . LEU A 1 253 ? 10.697 3.027 -24.511 1.00 89.94 253 LEU A C 1
ATOM 2096 O O . LEU A 1 253 ? 11.065 2.604 -25.604 1.00 89.94 253 LEU A O 1
ATOM 2100 N N . ARG A 1 254 ? 10.298 4.290 -24.338 1.00 87.75 254 ARG A N 1
ATOM 2101 C CA . ARG A 1 254 ? 10.330 5.321 -25.387 1.00 87.75 254 ARG A CA 1
ATOM 2102 C C . ARG A 1 254 ? 11.638 6.100 -25.429 1.00 87.75 254 ARG A C 1
ATOM 2104 O O . ARG A 1 254 ? 11.846 6.833 -26.391 1.00 87.75 254 ARG A O 1
ATOM 2111 N N . GLU A 1 255 ? 12.484 5.972 -24.411 1.00 89.31 255 GLU A N 1
ATOM 2112 C CA . GLU A 1 255 ? 13.784 6.631 -24.403 1.00 89.31 255 GLU A CA 1
ATOM 2113 C C . GLU A 1 255 ? 14.624 6.179 -25.597 1.00 89.31 255 GLU A C 1
ATOM 2115 O O . GLU A 1 255 ? 14.822 4.985 -25.841 1.00 89.31 255 GLU A O 1
ATOM 2120 N N . GLU A 1 256 ? 15.138 7.153 -26.342 1.00 83.06 256 GLU A N 1
ATOM 2121 C CA . GLU A 1 256 ? 16.043 6.879 -27.446 1.00 83.06 256 GLU A CA 1
ATOM 2122 C C . GLU A 1 256 ? 17.374 6.342 -26.910 1.00 83.06 256 GLU A C 1
ATOM 2124 O O . GLU A 1 256 ? 17.861 6.734 -25.845 1.00 83.06 256 GLU A O 1
ATOM 2129 N N . ALA A 1 257 ? 17.999 5.441 -27.669 1.00 76.69 257 ALA A N 1
ATOM 2130 C CA . ALA A 1 257 ? 19.309 4.914 -27.319 1.00 76.69 257 ALA A CA 1
ATOM 2131 C C . ALA A 1 257 ? 20.352 6.044 -27.351 1.00 76.69 257 ALA A C 1
ATOM 2133 O O . ALA A 1 257 ? 20.862 6.422 -28.406 1.00 76.69 257 ALA A O 1
ATOM 2134 N N . VAL A 1 258 ? 20.690 6.582 -26.179 1.00 77.44 258 VAL A N 1
ATOM 2135 C CA . VAL A 1 258 ? 21.715 7.619 -26.065 1.00 77.44 258 VAL A CA 1
ATOM 2136 C C . VAL A 1 258 ? 23.089 6.978 -26.243 1.00 77.44 258 VAL A C 1
ATOM 2138 O O . VAL A 1 258 ? 23.587 6.278 -25.358 1.00 77.44 258 VAL A O 1
ATOM 2141 N N . VAL A 1 259 ? 23.742 7.250 -27.374 1.00 73.44 259 VAL A N 1
ATOM 2142 C CA . VAL A 1 259 ? 25.149 6.887 -27.579 1.00 73.44 259 VAL A CA 1
ATOM 2143 C C . VAL A 1 259 ? 26.010 7.817 -26.726 1.00 73.44 259 VAL A C 1
ATOM 2145 O O . VAL A 1 259 ? 26.387 8.908 -27.146 1.00 73.44 259 VAL A O 1
ATOM 2148 N N . ARG A 1 260 ? 26.314 7.404 -25.493 1.00 65.81 260 ARG A N 1
ATOM 2149 C CA . ARG A 1 260 ? 27.298 8.100 -24.657 1.00 65.81 260 ARG A CA 1
ATOM 2150 C C . ARG A 1 260 ? 28.693 7.605 -25.029 1.00 65.81 260 ARG A C 1
ATOM 2152 O O . ARG A 1 260 ? 29.131 6.558 -24.560 1.00 65.81 260 ARG A O 1
ATOM 2159 N N . THR A 1 261 ? 29.396 8.352 -25.878 1.00 61.84 261 THR A N 1
ATOM 2160 C CA . THR A 1 261 ? 30.853 8.214 -26.000 1.00 61.84 261 THR A CA 1
ATOM 2161 C C . THR A 1 261 ? 31.497 8.638 -24.682 1.00 61.84 261 THR A C 1
ATOM 2163 O O . THR A 1 261 ? 31.079 9.622 -24.076 1.00 61.84 261 THR A O 1
ATOM 2166 N N . ASN A 1 262 ? 32.460 7.845 -24.220 1.00 54.97 262 ASN A N 1
ATOM 2167 C CA . ASN A 1 262 ? 33.081 7.925 -22.901 1.00 54.97 262 ASN A CA 1
ATOM 2168 C C . ASN A 1 262 ? 33.437 9.378 -22.494 1.00 54.97 262 ASN A C 1
ATOM 2170 O O . ASN A 1 262 ? 34.148 10.039 -23.255 1.00 54.97 262 ASN A O 1
ATOM 2174 N N . PRO A 1 263 ? 32.994 9.884 -21.325 1.00 53.34 263 PRO A N 1
ATOM 2175 C CA . PRO A 1 263 ? 33.347 11.233 -20.875 1.00 53.34 263 PRO A CA 1
ATOM 2176 C C . PRO A 1 263 ? 34.840 11.408 -20.528 1.00 53.34 263 PRO A C 1
ATOM 2178 O O . PRO A 1 263 ? 35.280 12.542 -20.387 1.00 53.34 263 PRO A O 1
ATOM 2181 N N . ASP A 1 264 ? 35.633 10.330 -20.484 1.00 49.22 264 ASP A N 1
ATOM 2182 C CA . ASP A 1 264 ? 37.058 10.353 -20.105 1.00 49.22 264 ASP A CA 1
ATOM 2183 C C . ASP A 1 264 ? 38.033 10.329 -21.305 1.00 49.22 264 ASP A C 1
ATOM 2185 O O . ASP A 1 264 ? 39.084 9.690 -21.261 1.00 49.22 264 ASP A O 1
ATOM 2189 N N . THR A 1 265 ? 37.706 11.024 -22.400 1.00 46.97 265 THR A N 1
ATOM 2190 C CA . THR A 1 265 ? 38.676 11.304 -23.486 1.00 46.97 265 THR A CA 1
ATOM 2191 C C . THR A 1 265 ? 38.893 12.805 -23.702 1.00 46.97 265 THR A C 1
ATOM 2193 O O . THR A 1 265 ? 38.937 13.274 -24.837 1.00 46.97 265 THR A O 1
ATOM 2196 N N . TYR A 1 266 ? 39.038 13.553 -22.604 1.00 36.81 266 TYR A N 1
ATOM 2197 C CA . TYR A 1 266 ? 39.639 14.891 -22.578 1.00 36.81 266 TYR A CA 1
ATOM 2198 C C . TYR A 1 266 ? 40.566 15.041 -21.375 1.00 36.81 266 TYR A C 1
ATOM 2200 O O . TYR A 1 266 ? 40.173 14.595 -20.276 1.00 36.81 266 TYR A O 1
#

Foldseek 3Di:
DDQPWDWDDDDDDDDDDDDDPDPDFDFFEPLPPDDDPDPVVSVVSLVQVVLLVLLLVLLVLLLVVCVVVVVVVVNVVSCVQVVDDNDRYDRHDSPVSLVVLQVDDKDWDWTWTARPVRPDIDIDIDIHRSNVVSVSSVVSSVLVVVLVVVLVVCVVVVVVQLVVVLVCCVVPPPDDCPVVRDDVVVVPPPDPSDRPCSVVSSLNVVLSVLVSVLVVVLSVCVVPPPVVNVVSVVLCVVQPSGSRNSVVVNVVSPDDDDPDDDPPPD

Sequence (266 aa):
MAFVGSSSFTLRGGKPQVSSTRTARVRVPKMTIEYVGNEPQVKQAGTDCLKDYLTRRAVKTVLFYLREFHDGATERWLHGFEKFTEKEKEFFDWQGYIERMFEAESVEGVEVFAHPRGYYRREFKFTIEPSGVARKILASREHLAEEWKQDLNLMDMENLEITRMHYELLMNPGADLEPLKERILDVDPMDDESSPLRVLNYRSIRTLATHYAAHRILQRMKEKSNHHFMWLSEYLQTHPIGPDSEAFLYNLLREEAVVRTNPDTY